Protein AF-0000000080684555 (afdb_homodimer)

Structure (mmCIF, N/CA/C/O backbone):
data_AF-0000000080684555-model_v1
#
loop_
_entity.id
_entity.type
_entity.pdbx_description
1 polymer Cystatin
#
loop_
_atom_site.group_PDB
_atom_site.id
_atom_site.type_symbol
_atom_site.label_atom_id
_atom_site.label_alt_id
_atom_site.label_comp_id
_atom_site.label_asym_id
_atom_site.label_entity_id
_atom_site.label_seq_id
_atom_site.pdbx_PDB_ins_code
_atom_site.Cartn_x
_atom_site.Cartn_y
_atom_site.Cartn_z
_atom_site.occupancy
_atom_site.B_iso_or_equiv
_atom_site.auth_seq_id
_atom_site.auth_comp_id
_atom_site.auth_asym_id
_atom_site.auth_atom_id
_atom_site.pdbx_PDB_model_num
ATOM 1 N N . MET A 1 1 ? 19.609 -96.375 -37.438 1 24.98 1 MET A N 1
ATOM 2 C CA . MET A 1 1 ? 20.734 -95.75 -36.719 1 24.98 1 MET A CA 1
ATOM 3 C C . MET A 1 1 ? 20.578 -94.188 -36.656 1 24.98 1 MET A C 1
ATOM 5 O O . MET A 1 1 ? 20.562 -93.562 -37.719 1 24.98 1 MET A O 1
ATOM 9 N N . VAL A 1 2 ? 19.734 -93.688 -35.625 1 33.84 2 VAL A N 1
ATOM 10 C CA . VAL A 1 2 ? 19.109 -92.375 -35.406 1 33.84 2 VAL A CA 1
ATOM 11 C C . VAL A 1 2 ? 20.172 -91.375 -34.938 1 33.84 2 VAL A C 1
ATOM 13 O O . VAL A 1 2 ? 20.828 -91.562 -33.906 1 33.84 2 VAL A O 1
ATOM 16 N N . ILE A 1 3 ? 20.953 -90.688 -35.906 1 31.22 3 ILE A N 1
ATOM 17 C CA . ILE A 1 3 ? 22.125 -89.875 -35.656 1 31.22 3 ILE A CA 1
ATOM 18 C C . ILE A 1 3 ? 21.734 -88.688 -34.812 1 31.22 3 ILE A C 1
ATOM 20 O O . ILE A 1 3 ? 20.828 -87.938 -35.188 1 31.22 3 ILE A O 1
ATOM 24 N N . PRO A 1 4 ? 22.062 -88.5 -33.5 1 28.77 4 PRO A N 1
ATOM 25 C CA . PRO A 1 4 ? 21.75 -87.5 -32.438 1 28.77 4 PRO A CA 1
ATOM 26 C C . PRO A 1 4 ? 22.391 -86.125 -32.688 1 28.77 4 PRO A C 1
ATOM 28 O O . PRO A 1 4 ? 23.594 -86.062 -32.938 1 28.77 4 PRO A O 1
ATOM 31 N N . LEU A 1 5 ? 21.766 -85.188 -33.406 1 27.11 5 LEU A N 1
ATOM 32 C CA . LEU A 1 5 ? 22.312 -83.938 -33.906 1 27.11 5 LEU A CA 1
ATOM 33 C C . LEU A 1 5 ? 22.703 -83 -32.75 1 27.11 5 LEU A C 1
ATOM 35 O O . LEU A 1 5 ? 21.859 -82.688 -31.922 1 27.11 5 LEU A O 1
ATOM 39 N N . SER A 1 6 ? 23.938 -83.125 -32.062 1 24.88 6 SER A N 1
ATOM 40 C CA . SER A 1 6 ? 24.547 -82.5 -30.891 1 24.88 6 SER A CA 1
ATOM 41 C C . SER A 1 6 ? 24.75 -81 -31.125 1 24.88 6 SER A C 1
ATOM 43 O O . SER A 1 6 ? 25.609 -80.375 -30.5 1 24.88 6 SER A O 1
ATOM 45 N N . ASN A 1 7 ? 23.844 -80.125 -31.594 1 23.98 7 ASN A N 1
ATOM 46 C CA . ASN A 1 7 ? 24.219 -78.812 -32.062 1 23.98 7 ASN A CA 1
ATOM 47 C C . ASN A 1 7 ? 24.656 -77.875 -30.922 1 23.98 7 ASN A C 1
ATOM 49 O O . ASN A 1 7 ? 23.828 -77.25 -30.281 1 23.98 7 ASN A O 1
ATOM 53 N N . ARG A 1 8 ? 25.688 -78.188 -30.078 1 23.05 8 ARG A N 1
ATOM 54 C CA . ARG A 1 8 ? 26.109 -77.438 -28.875 1 23.05 8 ARG A CA 1
ATOM 55 C C . ARG A 1 8 ? 26.719 -76.062 -29.25 1 23.05 8 ARG A C 1
ATOM 57 O O . ARG A 1 8 ? 27.828 -76 -29.766 1 23.05 8 ARG A O 1
ATOM 64 N N . PHE A 1 9 ? 26.047 -75.062 -29.781 1 26.59 9 PHE A N 1
ATOM 65 C CA . PHE A 1 9 ? 26.688 -73.812 -30.156 1 26.59 9 PHE A CA 1
ATOM 66 C C . PHE A 1 9 ? 27.188 -73.062 -28.938 1 26.59 9 PHE A C 1
ATOM 68 O O . PHE A 1 9 ? 26.469 -72.938 -27.938 1 26.59 9 PHE A O 1
ATOM 75 N N . LEU A 1 10 ? 28.484 -72.938 -28.625 1 25.38 10 LEU A N 1
ATOM 76 C CA . LEU A 1 10 ? 29.234 -72.312 -27.531 1 25.38 10 LEU A CA 1
ATOM 77 C C . LEU A 1 10 ? 29.094 -70.812 -27.578 1 25.38 10 LEU A C 1
ATOM 79 O O . LEU A 1 10 ? 29.562 -70.188 -28.516 1 25.38 10 LEU A O 1
ATOM 83 N N . MET A 1 11 ? 27.984 -70.188 -27.25 1 25.56 11 MET A N 1
ATOM 84 C CA . MET A 1 11 ? 27.797 -68.75 -27.344 1 25.56 11 MET A CA 1
ATOM 85 C C . MET A 1 11 ? 28.75 -68.062 -26.375 1 25.56 11 MET A C 1
ATOM 87 O O . MET A 1 11 ? 28.75 -68.312 -25.188 1 25.56 11 MET A O 1
ATOM 91 N N . ARG A 1 12 ? 29.906 -67.625 -26.812 1 32.03 12 ARG A N 1
ATOM 92 C CA . ARG A 1 12 ? 30.922 -66.875 -26.094 1 32.03 12 ARG A CA 1
ATOM 93 C C . ARG A 1 12 ? 30.344 -65.562 -25.531 1 32.03 12 ARG A C 1
ATOM 95 O O . ARG A 1 12 ? 29.719 -64.812 -26.25 1 32.03 12 ARG A O 1
ATOM 102 N N . GLY A 1 13 ? 29.969 -65.438 -24.266 1 28.06 13 GLY A N 1
ATOM 103 C CA . GLY A 1 13 ? 29.375 -64.375 -23.484 1 28.06 13 GLY A CA 1
ATOM 104 C C . GLY A 1 13 ? 30.25 -63.125 -23.406 1 28.06 13 GLY A C 1
ATOM 105 O O . GLY A 1 13 ? 31.391 -63.219 -22.969 1 28.06 13 GLY A O 1
ATOM 106 N N . SER A 1 14 ? 30.266 -62.25 -24.328 1 32.28 14 SER A N 1
ATOM 107 C CA . SER A 1 14 ? 31.109 -61.031 -24.281 1 32.28 14 SER A CA 1
ATOM 108 C C . SER A 1 14 ? 30.906 -60.281 -22.969 1 32.28 14 SER A C 1
ATOM 110 O O . SER A 1 14 ? 29.812 -60.312 -22.391 1 32.28 14 SER A O 1
ATOM 112 N N . PRO A 1 15 ? 32.031 -59.938 -22.297 1 29.73 15 PRO A N 1
ATOM 113 C CA . PRO A 1 15 ? 31.969 -59.281 -20.969 1 29.73 15 PRO A CA 1
ATOM 114 C C . PRO A 1 15 ? 31.203 -57.969 -20.984 1 29.73 15 PRO A C 1
ATOM 116 O O . PRO A 1 15 ? 31.297 -57.219 -21.969 1 29.73 15 PRO A O 1
ATOM 119 N N . VAL A 1 16 ? 30.047 -57.844 -20.438 1 33.5 16 VAL A N 1
ATOM 120 C CA . VAL A 1 16 ? 29.203 -56.656 -20.297 1 33.5 16 VAL A CA 1
ATOM 121 C C . VAL A 1 16 ? 29.969 -55.562 -19.562 1 33.5 16 VAL A C 1
ATOM 123 O O . VAL A 1 16 ? 30.469 -55.781 -18.453 1 33.5 16 VAL A O 1
ATOM 126 N N . VAL A 1 17 ? 30.797 -54.781 -20.266 1 36.38 17 VAL A N 1
ATOM 127 C CA . VAL A 1 17 ? 31.438 -53.625 -19.672 1 36.38 17 VAL A CA 1
ATOM 128 C C . VAL A 1 17 ? 30.391 -52.75 -18.984 1 36.38 17 VAL A C 1
ATOM 130 O O . VAL A 1 17 ? 29.297 -52.531 -19.516 1 36.38 17 VAL A O 1
ATOM 133 N N . ASN A 1 18 ? 30.359 -52.781 -17.672 1 34.12 18 ASN A N 1
ATOM 134 C CA . ASN A 1 18 ? 29.5 -52 -16.812 1 34.12 18 ASN A CA 1
ATOM 135 C C . ASN A 1 18 ? 29.516 -50.5 -17.203 1 34.12 18 ASN A C 1
ATOM 137 O O . ASN A 1 18 ? 30.578 -49.938 -17.375 1 34.12 18 ASN A O 1
ATOM 141 N N . PRO A 1 19 ? 28.5 -50.031 -17.906 1 33.31 19 PRO A N 1
ATOM 142 C CA . PRO A 1 19 ? 28.547 -48.594 -18.266 1 33.31 19 PRO A CA 1
ATOM 143 C C . PRO A 1 19 ? 28.953 -47.719 -17.078 1 33.31 19 PRO A C 1
ATOM 145 O O . PRO A 1 19 ? 28.75 -48.094 -15.93 1 33.31 19 PRO A O 1
ATOM 148 N N . PRO A 1 20 ? 29.922 -46.812 -17.297 1 34.91 20 PRO A N 1
ATOM 149 C CA . PRO A 1 20 ? 30.375 -45.906 -16.219 1 34.91 20 PRO A CA 1
ATOM 150 C C . PRO A 1 20 ? 29.203 -45.344 -15.422 1 34.91 20 PRO A C 1
ATOM 152 O O . PRO A 1 20 ? 28.094 -45.219 -15.938 1 34.91 20 PRO A O 1
ATOM 155 N N . LEU A 1 21 ? 29.297 -45.312 -14.094 1 34 21 LEU A N 1
ATOM 156 C CA . LEU A 1 21 ? 28.391 -44.719 -13.094 1 34 21 LEU A CA 1
ATOM 157 C C . LEU A 1 21 ? 27.969 -43.312 -13.484 1 34 21 LEU A C 1
ATOM 159 O O . LEU A 1 21 ? 28.812 -42.438 -13.664 1 34 21 LEU A O 1
ATOM 163 N N . ARG A 1 22 ? 26.984 -43.125 -14.312 1 36.62 22 ARG A N 1
ATOM 164 C CA . ARG A 1 22 ? 26.391 -41.812 -14.445 1 36.62 22 ARG A CA 1
ATOM 165 C C . ARG A 1 22 ? 26.266 -41.125 -13.086 1 36.62 22 ARG A C 1
ATOM 167 O O . ARG A 1 22 ? 25.594 -41.625 -12.188 1 36.62 22 ARG A O 1
ATOM 174 N N . SER A 1 23 ? 27.281 -40.531 -12.57 1 33.47 23 SER A N 1
ATOM 175 C CA . SER A 1 23 ? 27.109 -39.656 -11.406 1 33.47 23 SER A CA 1
ATOM 176 C C . SER A 1 23 ? 25.797 -38.906 -11.492 1 33.47 23 SER A C 1
ATOM 178 O O . SER A 1 23 ? 25.625 -38.031 -12.367 1 33.47 23 SER A O 1
ATOM 180 N N . VAL A 1 24 ? 24.719 -39.531 -11.234 1 37.31 24 VAL A N 1
ATOM 181 C CA . VAL A 1 24 ? 23.5 -38.781 -10.977 1 37.31 24 VAL A CA 1
ATOM 182 C C . VAL A 1 24 ? 23.828 -37.594 -10.062 1 37.31 24 VAL A C 1
ATOM 184 O O . VAL A 1 24 ? 24.172 -37.781 -8.891 1 37.31 24 VAL A O 1
ATOM 187 N N . ILE A 1 25 ? 24.516 -36.625 -10.438 1 39.19 25 ILE A N 1
ATOM 188 C CA . ILE A 1 25 ? 24.484 -35.375 -9.656 1 39.19 25 ILE A CA 1
ATOM 189 C C . ILE A 1 25 ? 23.109 -35.188 -9.047 1 39.19 25 ILE A C 1
ATOM 191 O O . ILE A 1 25 ? 22.109 -35.062 -9.766 1 39.19 25 ILE A O 1
ATOM 195 N N . SER A 1 26 ? 22.734 -35.906 -8.031 1 37.5 26 SER A N 1
ATOM 196 C CA . SER A 1 26 ? 21.578 -35.625 -7.195 1 37.5 26 SER A CA 1
ATOM 197 C C . SER A 1 26 ? 21.312 -34.125 -7.117 1 37.5 26 SER A C 1
ATOM 199 O O . SER A 1 26 ? 22.047 -33.406 -6.434 1 37.5 26 SER A O 1
ATOM 201 N N . VAL A 1 27 ? 21.156 -33.438 -8.156 1 40.94 27 VAL A N 1
ATOM 202 C CA . VAL A 1 27 ? 20.75 -32.062 -8 1 40.94 27 VAL A CA 1
ATOM 203 C C . VAL A 1 27 ? 19.703 -31.938 -6.898 1 40.94 27 VAL A C 1
ATOM 205 O O . VAL A 1 27 ? 18.594 -32.469 -7.039 1 40.94 27 VAL A O 1
ATOM 208 N N . GLN A 1 28 ? 20 -32.094 -5.621 1 43.34 28 GLN A N 1
ATOM 209 C CA . GLN A 1 28 ? 19.062 -31.797 -4.555 1 43.34 28 GLN A CA 1
ATOM 210 C C . GLN A 1 28 ? 18.094 -30.672 -4.969 1 43.34 28 GLN A C 1
ATOM 212 O O . GLN A 1 28 ? 18.516 -29.656 -5.523 1 43.34 28 GLN A O 1
ATOM 217 N N . PRO A 1 29 ? 16.844 -31 -5.27 1 48.81 29 PRO A N 1
ATOM 218 C CA . PRO A 1 29 ? 15.891 -29.969 -5.672 1 48.81 29 PRO A CA 1
ATOM 219 C C . PRO A 1 29 ? 16.047 -28.672 -4.879 1 48.81 29 PRO A C 1
ATOM 221 O O . PRO A 1 29 ? 16.406 -28.703 -3.697 1 48.81 29 PRO A O 1
ATOM 224 N N . LEU A 1 30 ? 16.375 -27.609 -5.484 1 57.94 30 LEU A N 1
ATOM 225 C CA . LEU A 1 30 ? 16.5 -26.312 -4.84 1 57.94 30 LEU A CA 1
ATOM 226 C C . LEU A 1 30 ? 15.383 -26.094 -3.82 1 57.94 30 LEU A C 1
ATOM 228 O O . LEU A 1 30 ? 14.234 -26.469 -4.062 1 57.94 30 LEU A O 1
ATOM 232 N N . PRO A 1 31 ? 15.68 -25.906 -2.547 1 68 31 PRO A N 1
ATOM 233 C CA . PRO A 1 31 ? 14.734 -25.75 -1.439 1 68 31 PRO A CA 1
ATOM 234 C C . PRO A 1 31 ? 13.617 -24.766 -1.753 1 68 31 PRO A C 1
ATOM 236 O O . PRO A 1 31 ? 12.562 -24.781 -1.111 1 68 31 PRO A O 1
ATOM 239 N N . TYR A 1 32 ? 13.797 -23.984 -2.842 1 79.56 32 TYR A N 1
ATOM 240 C CA . TYR A 1 32 ? 12.734 -23.047 -3.176 1 79.56 32 TYR A CA 1
ATOM 241 C C . TYR A 1 32 ? 12.289 -23.219 -4.621 1 79.56 32 TYR A C 1
ATOM 243 O O . TYR A 1 32 ? 13.109 -23.188 -5.539 1 79.56 32 TYR A O 1
ATOM 251 N N . GLN A 1 33 ? 11.133 -23.609 -4.754 1 85.5 33 GLN A N 1
ATOM 252 C CA . GLN A 1 33 ? 10.539 -23.75 -6.082 1 85.5 33 GLN A CA 1
ATOM 253 C C . GLN A 1 33 ? 9.664 -22.562 -6.43 1 85.5 33 GLN A C 1
ATOM 255 O O . GLN A 1 33 ? 9 -22 -5.559 1 85.5 33 GLN A O 1
ATOM 260 N N . VAL A 1 34 ? 9.68 -22.25 -7.75 1 90.38 34 VAL A N 1
ATOM 261 C CA . VAL A 1 34 ? 8.852 -21.156 -8.242 1 90.38 34 VAL A CA 1
ATOM 262 C C . VAL A 1 34 ? 7.375 -21.516 -8.07 1 90.38 34 VAL A C 1
ATOM 264 O O . VAL A 1 34 ? 6.965 -22.641 -8.336 1 90.38 34 VAL A O 1
ATOM 267 N N . LEU A 1 35 ? 6.598 -20.562 -7.637 1 92.62 35 LEU A N 1
ATOM 268 C CA . LEU A 1 35 ? 5.16 -20.75 -7.508 1 92.62 35 LEU A CA 1
ATOM 269 C C . LEU A 1 35 ? 4.555 -21.25 -8.82 1 92.62 35 LEU A C 1
ATOM 271 O O . LEU A 1 35 ? 4.844 -20.703 -9.883 1 92.62 35 LEU A O 1
ATOM 275 N N . PRO A 1 36 ? 3.824 -22.312 -8.703 1 89.44 36 PRO A N 1
ATOM 276 C CA . PRO A 1 36 ? 3.252 -22.844 -9.938 1 89.44 36 PRO A CA 1
ATOM 277 C C . PRO A 1 36 ? 2.352 -21.844 -10.656 1 89.44 36 PRO A C 1
ATOM 279 O O . PRO A 1 36 ? 1.822 -20.922 -10.031 1 89.44 36 PRO A O 1
ATOM 282 N N . LYS A 1 37 ? 2.266 -22.047 -11.922 1 89.12 37 LYS A N 1
ATOM 283 C CA . LYS A 1 37 ? 1.312 -21.234 -12.68 1 89.12 37 LYS A CA 1
ATOM 284 C C . LYS A 1 37 ? -0.113 -21.453 -12.18 1 89.12 37 LYS A C 1
ATOM 286 O O . LYS A 1 37 ? -0.459 -22.562 -11.742 1 89.12 37 LYS A O 1
ATOM 291 N N . THR A 1 38 ? -0.945 -20.406 -12.375 1 89.88 38 THR A N 1
ATOM 292 C CA . THR A 1 38 ? -2.287 -20.391 -11.805 1 89.88 38 THR A CA 1
ATOM 293 C C . THR A 1 38 ? -3.117 -21.547 -12.352 1 89.88 38 THR A C 1
ATOM 295 O O . THR A 1 38 ? -3.824 -22.234 -11.602 1 89.88 38 THR A O 1
ATOM 298 N N . GLU A 1 39 ? -2.984 -21.875 -13.594 1 89.06 39 GLU A N 1
ATOM 299 C CA . GLU A 1 39 ? -3.836 -22.859 -14.258 1 89.06 39 GLU A CA 1
ATOM 300 C C . GLU A 1 39 ? -3.475 -24.281 -13.844 1 89.06 39 GLU A C 1
ATOM 302 O O . GLU A 1 39 ? -4.242 -25.219 -14.078 1 89.06 39 GLU A O 1
ATOM 307 N N . SER A 1 40 ? -2.283 -24.422 -13.258 1 90.38 40 SER A N 1
ATOM 308 C CA . SER A 1 40 ? -1.854 -25.766 -12.844 1 90.38 40 SER A CA 1
ATOM 309 C C . SER A 1 40 ? -2.455 -26.141 -11.492 1 90.38 40 SER A C 1
ATOM 311 O O . SER A 1 40 ? -2.402 -27.297 -11.086 1 90.38 40 SER A O 1
ATOM 313 N N . LEU A 1 41 ? -3.061 -25.172 -10.797 1 92.62 41 LEU A N 1
ATOM 314 C CA . LEU A 1 41 ? -3.67 -25.422 -9.5 1 92.62 41 LEU A CA 1
ATOM 315 C C . LEU A 1 41 ? -5.152 -25.75 -9.648 1 92.62 41 LEU A C 1
ATOM 317 O O . LEU A 1 41 ? -5.805 -25.281 -10.578 1 92.62 41 LEU A O 1
ATOM 321 N N . PRO A 1 42 ? -5.609 -26.609 -8.695 1 94.38 42 PRO A N 1
ATOM 322 C CA . PRO A 1 42 ? -7.039 -26.922 -8.766 1 94.38 42 PRO A CA 1
ATOM 323 C C . PRO A 1 42 ? -7.918 -25.672 -8.734 1 94.38 42 PRO A C 1
ATOM 325 O O . PRO A 1 42 ? -7.625 -24.719 -8 1 94.38 42 PRO A O 1
ATOM 328 N N . ASP A 1 43 ? -8.945 -25.688 -9.57 1 93.06 43 ASP A N 1
ATOM 329 C CA . ASP A 1 43 ? -9.914 -24.594 -9.609 1 93.06 43 ASP A CA 1
ATOM 330 C C . ASP A 1 43 ? -11.086 -24.875 -8.672 1 93.06 43 ASP A C 1
ATOM 332 O O . ASP A 1 43 ? -11.922 -25.734 -8.945 1 93.06 43 ASP A O 1
ATOM 336 N N . ASP A 1 44 ? -11.109 -24.25 -7.566 1 90 44 ASP A N 1
ATOM 337 C CA . ASP A 1 44 ? -12.188 -24.453 -6.598 1 90 44 ASP A CA 1
ATOM 338 C C . ASP A 1 44 ? -13.344 -23.484 -6.859 1 90 44 ASP A C 1
ATOM 340 O O . ASP A 1 44 ? -14.305 -23.453 -6.094 1 90 44 ASP A O 1
ATOM 344 N N . GLY A 1 45 ? -13.242 -22.688 -7.957 1 89 45 GLY A N 1
ATOM 345 C CA . GLY A 1 45 ? -14.297 -21.766 -8.328 1 89 45 GLY A CA 1
ATOM 346 C C . GLY A 1 45 ? -14.297 -20.5 -7.5 1 89 45 GLY A C 1
ATOM 347 O O . GLY A 1 45 ? -15.156 -19.625 -7.684 1 89 45 GLY A O 1
ATOM 348 N N . GLU A 1 46 ? -13.352 -20.406 -6.602 1 88.06 46 GLU A N 1
ATOM 349 C CA . GLU A 1 46 ? -13.305 -19.219 -5.742 1 88.06 46 GLU A CA 1
ATOM 350 C C . GLU A 1 46 ? -12.711 -18.031 -6.48 1 88.06 46 GLU A C 1
ATOM 352 O O . GLU A 1 46 ? -11.547 -18.062 -6.902 1 88.06 46 GLU A O 1
ATOM 357 N N . THR A 1 47 ? -13.562 -17.016 -6.629 1 86.5 47 THR A N 1
ATOM 358 C CA . THR A 1 47 ? -13.094 -15.844 -7.348 1 86.5 47 THR A CA 1
ATOM 359 C C . THR A 1 47 ? -12.68 -14.742 -6.371 1 86.5 47 THR A C 1
ATOM 361 O O . THR A 1 47 ? -11.953 -13.82 -6.742 1 86.5 47 THR A O 1
ATOM 364 N N . TRP A 1 48 ? -13.195 -14.844 -5.172 1 88.81 48 TRP A N 1
ATOM 365 C CA . TRP A 1 48 ? -12.812 -13.93 -4.102 1 88.81 48 TRP A CA 1
ATOM 366 C C . TRP A 1 48 ? -12.961 -14.594 -2.736 1 88.81 48 TRP A C 1
ATOM 368 O O . TRP A 1 48 ? -13.57 -15.664 -2.623 1 88.81 48 TRP A O 1
ATOM 378 N N . HIS A 1 49 ? -12.352 -14.062 -1.784 1 91.12 49 HIS A N 1
ATOM 379 C CA . HIS A 1 49 ? -12.391 -14.648 -0.45 1 91.12 49 HIS A CA 1
ATOM 380 C C . HIS A 1 49 ? -12.25 -13.578 0.627 1 91.12 49 HIS A C 1
ATOM 382 O O . HIS A 1 49 ? -11.391 -12.703 0.525 1 91.12 49 HIS A O 1
ATOM 388 N N . GLU A 1 50 ? -13.133 -13.57 1.591 1 88.75 50 GLU A N 1
ATOM 389 C CA . GLU A 1 50 ? -12.969 -12.742 2.781 1 88.75 50 GLU A CA 1
ATOM 390 C C . GLU A 1 50 ? -12.375 -13.539 3.934 1 88.75 50 GLU A C 1
ATOM 392 O O . GLU A 1 50 ? -12.781 -14.68 4.18 1 88.75 50 GLU A O 1
ATOM 397 N N . GLY A 1 51 ? -11.453 -12.93 4.652 1 93.38 51 GLY A N 1
ATOM 398 C CA . GLY A 1 51 ? -10.75 -13.641 5.707 1 93.38 51 GLY A CA 1
ATOM 399 C C . GLY A 1 51 ? -9.422 -14.227 5.25 1 93.38 51 GLY A C 1
ATOM 400 O O . GLY A 1 51 ? -8.93 -13.891 4.172 1 93.38 51 GLY A O 1
ATOM 401 N N . PRO A 1 52 ? -8.812 -15.102 6.059 1 96.94 52 PRO A N 1
ATOM 402 C CA . PRO A 1 52 ? -7.52 -15.688 5.695 1 96.94 52 PRO A CA 1
ATOM 403 C C . PRO A 1 52 ? -7.59 -16.516 4.418 1 96.94 52 PRO A C 1
ATOM 405 O O . PRO A 1 52 ? -8.5 -17.344 4.258 1 96.94 52 PRO A O 1
ATOM 408 N N . LEU A 1 53 ? -6.691 -16.328 3.613 1 96.75 53 LEU A N 1
ATOM 409 C CA . LEU A 1 53 ? -6.633 -17.062 2.354 1 96.75 53 LEU A CA 1
ATOM 410 C C . LEU A 1 53 ? -5.926 -18.406 2.539 1 96.75 53 LEU A C 1
ATOM 412 O O . LEU A 1 53 ? -4.992 -18.516 3.338 1 96.75 53 LEU A O 1
ATOM 416 N N . ASN A 1 54 ? -6.387 -19.328 1.826 1 96.81 54 ASN A N 1
ATOM 417 C CA . ASN A 1 54 ? -5.562 -20.516 1.596 1 96.81 54 ASN A CA 1
ATOM 418 C C . ASN A 1 54 ? -4.371 -20.188 0.697 1 96.81 54 ASN A C 1
ATOM 420 O O . ASN A 1 54 ? -4.539 -19.938 -0.498 1 96.81 54 ASN A O 1
ATOM 424 N N . THR A 1 55 ? -3.166 -20.25 1.254 1 96.94 55 THR A N 1
ATOM 425 C CA . THR A 1 55 ? -1.967 -19.781 0.571 1 96.94 55 THR A CA 1
ATOM 426 C C . THR A 1 55 ? -1.613 -20.703 -0.596 1 96.94 55 THR A C 1
ATOM 428 O O . THR A 1 55 ? -0.815 -20.328 -1.461 1 96.94 55 THR A O 1
ATOM 431 N N . GLU A 1 56 ? -2.211 -21.891 -0.681 1 95.06 56 GLU A N 1
ATOM 432 C CA . GLU A 1 56 ? -1.924 -22.828 -1.759 1 95.06 56 GLU A CA 1
ATOM 433 C C . GLU A 1 56 ? -3.041 -22.828 -2.799 1 95.06 56 GLU A C 1
ATOM 435 O O . GLU A 1 56 ? -3.055 -23.672 -3.697 1 95.06 56 GLU A O 1
ATOM 440 N N . SER A 1 57 ? -3.926 -21.938 -2.635 1 95.75 57 SER A N 1
ATOM 441 C CA . SER A 1 57 ? -5.094 -21.906 -3.512 1 95.75 57 SER A CA 1
ATOM 442 C C . SER A 1 57 ? -4.766 -21.25 -4.848 1 95.75 57 SER A C 1
ATOM 444 O O . SER A 1 57 ? -3.801 -20.484 -4.949 1 95.75 57 SER A O 1
ATOM 446 N N . ARG A 1 58 ? -5.594 -21.547 -5.809 1 95.12 58 ARG A N 1
ATOM 447 C CA . ARG A 1 58 ? -5.488 -20.906 -7.113 1 95.12 58 ARG A CA 1
ATOM 448 C C . ARG A 1 58 ? -5.676 -19.406 -7 1 95.12 58 ARG A C 1
ATOM 450 O O . ARG A 1 58 ? -5.012 -18.625 -7.695 1 95.12 58 ARG A O 1
ATOM 457 N N . LEU A 1 59 ? -6.559 -18.953 -6.121 1 94.94 59 LEU A N 1
ATOM 458 C CA . LEU A 1 59 ? -6.793 -17.516 -5.902 1 94.94 59 LEU A CA 1
ATOM 459 C C . LEU A 1 59 ? -5.527 -16.828 -5.402 1 94.94 59 LEU A C 1
ATOM 461 O O . LEU A 1 59 ? -5.133 -15.789 -5.934 1 94.94 59 LEU A O 1
ATOM 465 N N . ALA A 1 60 ? -4.895 -17.438 -4.438 1 96.25 60 ALA A N 1
ATOM 466 C CA . ALA A 1 60 ? -3.664 -16.875 -3.898 1 96.25 60 ALA A CA 1
ATOM 467 C C . ALA A 1 60 ? -2.58 -16.781 -4.969 1 96.25 60 ALA A C 1
ATOM 469 O O . ALA A 1 60 ? -1.891 -15.773 -5.086 1 96.25 60 ALA A O 1
ATOM 470 N N . ALA A 1 61 ? -2.461 -17.844 -5.676 1 94.56 61 ALA A N 1
ATOM 471 C CA . ALA A 1 61 ? -1.471 -17.875 -6.75 1 94.56 61 ALA A CA 1
ATOM 472 C C . ALA A 1 61 ? -1.776 -16.812 -7.809 1 94.56 61 ALA A C 1
ATOM 474 O O . ALA A 1 61 ? -0.876 -16.109 -8.258 1 94.56 61 ALA A O 1
ATOM 475 N N . ARG A 1 62 ? -2.994 -16.75 -8.227 1 93.5 62 ARG A N 1
ATOM 476 C CA . ARG A 1 62 ? -3.41 -15.773 -9.234 1 93.5 62 ARG A CA 1
ATOM 477 C C . ARG A 1 62 ? -3.088 -14.352 -8.781 1 93.5 62 ARG A C 1
ATOM 479 O O . ARG A 1 62 ? -2.516 -13.562 -9.539 1 93.5 62 ARG A O 1
ATOM 486 N N . LEU A 1 63 ? -3.496 -13.977 -7.555 1 95.06 63 LEU A N 1
ATOM 487 C CA . LEU A 1 63 ? -3.23 -12.656 -7 1 95.06 63 LEU A CA 1
ATOM 488 C C . LEU A 1 63 ? -1.732 -12.375 -6.953 1 95.06 63 LEU A C 1
ATOM 490 O O . LEU A 1 63 ? -1.289 -11.281 -7.312 1 95.06 63 LEU A O 1
ATOM 494 N N . THR A 1 64 ? -0.982 -13.367 -6.531 1 96.38 64 THR A N 1
ATOM 495 C CA . THR A 1 64 ? 0.463 -13.219 -6.395 1 96.38 64 THR A CA 1
ATOM 496 C C . THR A 1 64 ? 1.114 -12.977 -7.754 1 96.38 64 THR A C 1
ATOM 498 O O . THR A 1 64 ? 1.876 -12.023 -7.922 1 96.38 64 THR A O 1
ATOM 501 N N . TRP A 1 65 ? 0.794 -13.789 -8.664 1 93.31 65 TRP A N 1
ATOM 502 C CA . TRP A 1 65 ? 1.374 -13.633 -10 1 93.31 65 TRP A CA 1
ATOM 503 C C . TRP A 1 65 ? 0.98 -12.289 -10.609 1 93.31 65 TRP A C 1
ATOM 505 O O . TRP A 1 65 ?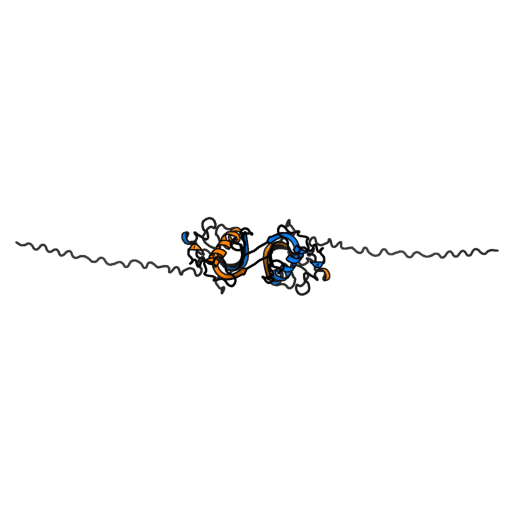 1.8 -11.633 -11.258 1 93.31 65 TRP A O 1
ATOM 515 N N . LYS A 1 66 ? -0.232 -11.93 -10.445 1 92.69 66 LYS A N 1
ATOM 516 C CA . LYS A 1 66 ? -0.677 -10.625 -10.945 1 92.69 66 LYS A CA 1
ATOM 517 C C . LYS A 1 66 ? 0.172 -9.5 -10.367 1 92.69 66 LYS A C 1
ATOM 519 O O . LYS A 1 66 ? 0.569 -8.586 -11.086 1 92.69 66 LYS A O 1
ATOM 524 N N . ALA A 1 67 ? 0.404 -9.547 -9.07 1 94.88 67 ALA A N 1
ATOM 525 C CA . ALA A 1 67 ? 1.199 -8.516 -8.406 1 94.88 67 ALA A CA 1
ATOM 526 C C . ALA A 1 67 ? 2.629 -8.5 -8.938 1 94.88 67 ALA A C 1
ATOM 528 O O . ALA A 1 67 ? 3.207 -7.426 -9.141 1 94.88 67 ALA A O 1
ATOM 529 N N . PHE A 1 68 ? 3.193 -9.625 -9.156 1 93.12 68 PHE A N 1
ATOM 530 C CA . PHE A 1 68 ? 4.559 -9.688 -9.664 1 93.12 68 PHE A CA 1
ATOM 531 C C . PHE A 1 68 ? 4.641 -9.133 -11.078 1 93.12 68 PHE A C 1
ATOM 533 O O . PHE A 1 68 ? 5.562 -8.383 -11.398 1 93.12 68 PHE A O 1
ATOM 540 N N . GLU A 1 69 ? 3.715 -9.461 -11.883 1 90.69 69 GLU A N 1
ATOM 541 C CA . GLU A 1 69 ? 3.736 -9.047 -13.281 1 90.69 69 GLU A CA 1
ATOM 542 C C . GLU A 1 69 ? 3.393 -7.562 -13.422 1 90.69 69 GLU A C 1
ATOM 544 O O . GLU A 1 69 ? 4.023 -6.844 -14.203 1 90.69 69 GLU A O 1
ATOM 549 N N . ALA A 1 70 ? 2.449 -7.082 -12.656 1 89.69 70 ALA A N 1
ATOM 550 C CA . ALA A 1 70 ? 1.905 -5.746 -12.875 1 89.69 70 ALA A CA 1
ATOM 551 C C . ALA A 1 70 ? 2.656 -4.707 -12.047 1 89.69 70 ALA A C 1
ATOM 553 O O . ALA A 1 70 ? 2.576 -3.508 -12.328 1 89.69 70 ALA A O 1
ATOM 554 N N . ASP A 1 71 ? 3.359 -5.152 -11.008 1 89.81 71 ASP A N 1
ATOM 555 C CA . ASP A 1 71 ? 3.947 -4.145 -10.133 1 89.81 71 ASP A CA 1
ATOM 556 C C . ASP A 1 71 ? 5.418 -4.453 -9.852 1 89.81 71 ASP A C 1
ATOM 558 O O . ASP A 1 71 ? 6.305 -3.721 -10.289 1 89.81 71 ASP A O 1
ATOM 562 N N . ILE A 1 72 ? 5.727 -5.555 -9.227 1 90.62 72 ILE A N 1
ATOM 563 C CA . ILE A 1 72 ? 7.07 -5.855 -8.742 1 90.62 72 ILE A CA 1
ATOM 564 C C . ILE A 1 72 ? 8.047 -5.891 -9.914 1 90.62 72 ILE A C 1
ATOM 566 O O . ILE A 1 72 ? 9.07 -5.199 -9.906 1 90.62 72 ILE A O 1
ATOM 570 N N . ASN A 1 73 ? 7.742 -6.582 -10.938 1 90.5 73 ASN A N 1
ATOM 571 C CA . ASN A 1 73 ? 8.68 -6.75 -12.031 1 90.5 73 ASN A CA 1
ATOM 572 C C . ASN A 1 73 ? 8.695 -5.531 -12.953 1 90.5 73 ASN A C 1
ATOM 574 O O . ASN A 1 73 ? 9.578 -5.402 -13.805 1 90.5 73 ASN A O 1
ATOM 578 N N . GLN A 1 74 ? 7.73 -4.613 -12.836 1 86.94 74 GLN A N 1
ATOM 579 C CA . GLN A 1 74 ? 7.773 -3.352 -13.57 1 86.94 74 GLN A CA 1
ATOM 580 C C . GLN A 1 74 ? 8.797 -2.398 -12.961 1 86.94 74 GLN A C 1
ATOM 582 O O . GLN A 1 74 ? 9.25 -1.46 -13.625 1 86.94 74 GLN A O 1
ATOM 587 N N . ARG A 1 75 ? 9.195 -2.645 -11.711 1 82.5 75 ARG A N 1
ATOM 588 C CA . ARG A 1 75 ? 10.094 -1.737 -11.008 1 82.5 75 ARG A CA 1
ATOM 589 C C . ARG A 1 75 ? 11.516 -2.285 -10.984 1 82.5 75 ARG A C 1
ATOM 591 O O . ARG A 1 75 ? 12.445 -1.601 -10.547 1 82.5 75 ARG A O 1
ATOM 598 N N . ILE A 1 76 ? 11.609 -3.539 -11.32 1 76.88 76 ILE A N 1
ATOM 599 C CA . ILE A 1 76 ? 12.93 -4.16 -11.328 1 76.88 76 ILE A CA 1
ATOM 600 C C . ILE A 1 76 ? 13.672 -3.77 -12.602 1 76.88 76 ILE A C 1
ATOM 602 O O . ILE A 1 76 ? 13.133 -3.883 -13.711 1 76.88 76 ILE A O 1
ATOM 606 N N . GLU A 1 77 ? 14.812 -3.27 -12.477 1 74.31 77 GLU A N 1
ATOM 607 C CA . GLU A 1 77 ? 15.609 -2.73 -13.578 1 74.31 77 GLU A CA 1
ATOM 608 C C . GLU A 1 77 ? 16.156 -3.846 -14.461 1 74.31 77 GLU A C 1
ATOM 610 O O . GLU A 1 77 ? 16.219 -3.699 -15.688 1 74.31 77 GLU A O 1
ATOM 615 N N . ASN A 1 78 ? 16.516 -4.965 -13.883 1 76.56 78 ASN A N 1
ATOM 616 C CA . ASN A 1 78 ? 17.125 -6.059 -14.633 1 76.56 78 ASN A CA 1
ATOM 617 C C . ASN A 1 78 ? 16.078 -6.828 -15.445 1 76.56 78 ASN A C 1
ATOM 619 O O . ASN A 1 78 ? 14.891 -6.789 -15.133 1 76.56 78 ASN A O 1
ATOM 623 N N . GLU A 1 79 ? 16.578 -7.426 -16.531 1 80.25 79 GLU A N 1
ATOM 624 C CA . GLU A 1 79 ? 15.703 -8.203 -17.391 1 80.25 79 GLU A CA 1
ATOM 625 C C . GLU A 1 79 ? 15.203 -9.461 -16.703 1 80.25 79 GLU A C 1
ATOM 627 O O . GLU A 1 79 ? 14.102 -9.938 -16.984 1 80.25 79 GLU A O 1
ATOM 632 N N . MET A 1 80 ? 16.062 -9.961 -15.812 1 84.62 80 MET A N 1
ATOM 633 C CA . MET A 1 80 ? 15.664 -11.18 -15.117 1 84.62 80 MET A CA 1
ATOM 634 C C . MET A 1 80 ? 14.617 -10.875 -14.047 1 84.62 80 MET A C 1
ATOM 636 O O . MET A 1 80 ? 14.852 -10.047 -13.164 1 84.62 80 MET A O 1
ATOM 640 N N . MET A 1 81 ? 13.57 -11.531 -14.156 1 88 81 MET A N 1
ATOM 641 C CA . MET A 1 81 ? 12.422 -11.188 -13.32 1 88 81 MET A CA 1
ATOM 642 C C . MET A 1 81 ? 12.531 -11.859 -11.953 1 88 81 MET A C 1
ATOM 644 O O . MET A 1 81 ? 13.188 -12.891 -11.812 1 88 81 MET A O 1
ATOM 648 N N . TRP A 1 82 ? 11.961 -11.2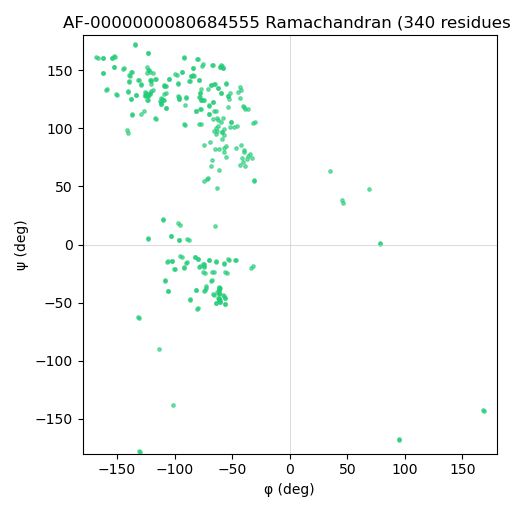58 -10.992 1 90.69 82 TRP A N 1
ATOM 649 C CA . TRP A 1 82 ? 11.711 -11.914 -9.719 1 90.69 82 TRP A CA 1
ATOM 650 C C . TRP A 1 82 ? 10.484 -12.828 -9.805 1 90.69 82 TRP A C 1
ATOM 652 O O . TRP A 1 82 ? 9.523 -12.516 -10.516 1 90.69 82 TRP A O 1
ATOM 662 N N . VAL A 1 83 ? 10.625 -13.922 -9.156 1 91.56 83 VAL A N 1
ATOM 663 C CA . VAL A 1 83 ? 9.516 -14.867 -9.172 1 91.56 83 VAL A CA 1
ATOM 664 C C . VAL A 1 83 ? 9.031 -15.125 -7.75 1 91.56 83 VAL A C 1
ATOM 666 O O . VAL A 1 83 ? 9.828 -15.141 -6.809 1 91.56 83 VAL A O 1
ATOM 669 N N . PRO A 1 84 ? 7.66 -15.25 -7.625 1 94.5 84 PRO A N 1
ATOM 670 C CA . PRO A 1 84 ? 7.184 -15.703 -6.316 1 94.5 84 PRO A CA 1
ATOM 671 C C . PRO A 1 84 ? 7.555 -17.156 -6.027 1 94.5 84 PRO A C 1
ATOM 673 O O . PRO A 1 84 ? 7.477 -18 -6.918 1 94.5 84 PRO A O 1
ATOM 676 N N . LEU A 1 85 ? 7.977 -17.391 -4.828 1 93.5 85 LEU A N 1
ATOM 677 C CA . LEU A 1 85 ? 8.375 -18.734 -4.414 1 93.5 85 LEU A CA 1
ATOM 678 C C . LEU A 1 85 ? 7.316 -19.359 -3.506 1 93.5 85 LEU A C 1
ATOM 680 O O . LEU A 1 85 ? 7.027 -20.547 -3.611 1 93.5 85 LEU A O 1
ATOM 684 N N . ARG A 1 86 ? 6.77 -18.562 -2.629 1 94.62 86 ARG A N 1
ATOM 685 C CA . ARG A 1 86 ? 5.785 -19.062 -1.668 1 94.62 86 ARG A CA 1
ATOM 686 C C . ARG A 1 86 ? 4.938 -17.922 -1.119 1 94.62 86 ARG A C 1
ATOM 688 O O . ARG A 1 86 ? 5.461 -16.844 -0.795 1 94.62 86 ARG A O 1
ATOM 695 N N . VAL A 1 87 ? 3.631 -18.156 -1.108 1 97.25 87 VAL A N 1
ATOM 696 C CA . VAL A 1 87 ? 2.762 -17.234 -0.377 1 97.25 87 VAL A CA 1
ATOM 697 C C . VAL A 1 87 ? 2.785 -17.578 1.111 1 97.25 87 VAL A C 1
ATOM 699 O O . VAL A 1 87 ? 2.365 -18.672 1.512 1 97.25 87 VAL A O 1
ATOM 702 N N . LEU A 1 88 ? 3.289 -16.703 1.859 1 97.31 88 LEU A N 1
ATOM 703 C CA . LEU A 1 88 ? 3.457 -16.969 3.285 1 97.31 88 LEU A CA 1
ATOM 704 C C . LEU A 1 88 ? 2.146 -16.734 4.035 1 97.31 88 LEU A C 1
ATOM 706 O O . LEU A 1 88 ? 1.825 -17.484 4.965 1 97.31 88 LEU A O 1
ATOM 710 N N . SER A 1 89 ? 1.397 -15.742 3.695 1 97.12 89 SER A N 1
ATOM 711 C CA . SER A 1 89 ? 0.1 -15.438 4.289 1 97.12 89 SER A CA 1
ATOM 712 C C . SER A 1 89 ? -0.708 -14.492 3.404 1 97.12 89 SER A C 1
ATOM 714 O O . SER A 1 89 ? -0.156 -13.844 2.51 1 97.12 89 SER A O 1
ATOM 716 N N . GLY A 1 90 ? -1.971 -14.469 3.613 1 96.94 90 GLY A N 1
ATOM 717 C CA . GLY A 1 90 ? -2.885 -13.602 2.895 1 96.94 90 GLY A CA 1
ATOM 718 C C . GLY A 1 90 ? -4.227 -13.445 3.584 1 96.94 90 GLY A C 1
ATOM 719 O O . GLY A 1 90 ? -4.699 -14.367 4.25 1 96.94 90 GLY A O 1
ATOM 720 N N . ASP A 1 91 ? -4.82 -12.297 3.449 1 95.44 91 ASP A N 1
ATOM 721 C CA . ASP A 1 91 ? -6.133 -11.992 4.008 1 95.44 91 ASP A CA 1
ATOM 722 C C . ASP A 1 91 ? -6.965 -11.156 3.033 1 95.44 91 ASP A C 1
ATOM 724 O O . ASP A 1 91 ? -6.449 -10.227 2.408 1 95.44 91 ASP A O 1
ATOM 728 N N . GLY A 1 92 ? -8.188 -11.578 2.836 1 91.12 92 GLY A N 1
ATOM 729 C CA . GLY A 1 92 ? -9.125 -10.797 2.053 1 91.12 92 GLY A CA 1
ATOM 730 C C . GLY A 1 92 ? -10.156 -10.078 2.9 1 91.12 92 GLY A C 1
ATOM 731 O O . GLY A 1 92 ? -10.641 -10.625 3.891 1 91.12 92 GLY A O 1
ATOM 732 N N . GLN A 1 93 ? -10.539 -8.891 2.553 1 84.38 93 GLN A N 1
ATOM 733 C CA . GLN A 1 93 ? -11.555 -8.094 3.229 1 84.38 93 GLN A CA 1
ATOM 734 C C . GLN A 1 93 ? -12.461 -7.387 2.221 1 84.38 93 GLN A C 1
ATOM 736 O O . GLN A 1 93 ? -11.977 -6.691 1.324 1 84.38 93 GLN A O 1
ATOM 741 N N . VAL A 1 94 ? -13.656 -7.641 2.426 1 81.69 94 VAL A N 1
ATOM 742 C CA . VAL A 1 94 ? -14.602 -6.891 1.603 1 81.69 94 VAL A CA 1
ATOM 743 C C . VAL A 1 94 ? -14.555 -5.414 1.979 1 81.69 94 VAL A C 1
ATOM 745 O O . VAL A 1 94 ? -14.656 -5.062 3.156 1 81.69 94 VAL A O 1
ATOM 748 N N . VAL A 1 95 ? -14.273 -4.652 1.004 1 78.75 95 VAL A N 1
ATOM 749 C CA . VAL A 1 95 ? -14.156 -3.221 1.263 1 78.75 95 VAL A CA 1
ATOM 750 C C . VAL A 1 95 ? -15.164 -2.455 0.409 1 78.75 95 VAL A C 1
ATOM 752 O O . VAL A 1 95 ? -15.469 -2.861 -0.714 1 78.75 95 VAL A O 1
ATOM 755 N N . SER A 1 96 ? -15.742 -1.459 0.995 1 81.44 96 SER A N 1
ATOM 756 C CA . SER A 1 96 ? -16.594 -0.473 0.334 1 81.44 96 SER A CA 1
ATOM 757 C C . SER A 1 96 ? -16.281 0.938 0.825 1 81.44 96 SER A C 1
ATOM 759 O O . SER A 1 96 ? -16.422 1.229 2.016 1 81.44 96 SER A O 1
ATOM 761 N N . GLY A 1 97 ? -15.719 1.755 -0.062 1 83.19 97 GLY A N 1
ATOM 762 C CA . GLY A 1 97 ? -15.336 3.1 0.338 1 83.19 97 GLY A CA 1
ATOM 763 C C . GLY A 1 97 ? -14.469 3.803 -0.693 1 83.19 97 GLY A C 1
ATOM 764 O O . GLY A 1 97 ? -14.758 3.748 -1.891 1 83.19 97 GLY A O 1
ATOM 765 N N . VAL A 1 98 ? -13.531 4.574 -0.123 1 86.62 98 VAL A N 1
ATOM 766 C CA . VAL A 1 98 ? -12.688 5.348 -1.029 1 86.62 98 VAL A CA 1
ATOM 767 C C . VAL A 1 98 ? -11.219 4.977 -0.818 1 86.62 98 VAL A C 1
ATOM 769 O O . VAL A 1 98 ? -10.766 4.84 0.321 1 86.62 98 VAL A O 1
ATOM 772 N N . LEU A 1 99 ? -10.562 4.688 -1.894 1 87.94 99 LEU A N 1
ATOM 773 C CA . LEU A 1 99 ? -9.117 4.484 -1.908 1 87.94 99 LEU A CA 1
ATOM 774 C C . LEU A 1 99 ? -8.391 5.762 -2.324 1 87.94 99 LEU A C 1
ATOM 776 O O . LEU A 1 99 ? -8.734 6.371 -3.34 1 87.94 99 LEU A O 1
ATOM 780 N N . TYR A 1 100 ? -7.457 6.207 -1.487 1 92.38 100 TYR A N 1
ATOM 781 C CA . TYR A 1 100 ? -6.633 7.371 -1.803 1 92.38 100 TYR A CA 1
ATOM 782 C C . TYR A 1 100 ? -5.195 6.961 -2.094 1 92.38 100 TYR A C 1
ATOM 784 O O . TYR A 1 100 ? -4.641 6.094 -1.416 1 92.38 100 TYR A O 1
ATOM 792 N N . ASP A 1 101 ? -4.691 7.539 -3.068 1 92.69 101 ASP A N 1
ATOM 793 C CA . ASP A 1 101 ? -3.287 7.422 -3.439 1 92.69 101 ASP A CA 1
ATOM 794 C C . ASP A 1 101 ? -2.578 8.773 -3.344 1 92.69 101 ASP A C 1
ATOM 796 O O . ASP A 1 101 ? -2.803 9.656 -4.172 1 92.69 101 ASP A O 1
ATOM 800 N N . LEU A 1 102 ? -1.688 8.914 -2.316 1 96.81 102 LEU A N 1
ATOM 801 C CA . LEU A 1 102 ? -1.055 10.203 -2.057 1 96.81 102 LEU A CA 1
ATOM 802 C C . LEU A 1 102 ? 0.456 10.117 -2.252 1 96.81 102 LEU A C 1
ATOM 804 O O . LEU A 1 102 ? 1.069 9.094 -1.932 1 96.81 102 LEU A O 1
ATOM 808 N N . LYS A 1 103 ? 0.999 11.109 -2.758 1 96.69 103 LYS A N 1
ATOM 809 C CA . LYS A 1 103 ? 2.438 11.367 -2.744 1 96.69 103 LYS A CA 1
ATOM 810 C C . LYS A 1 103 ? 2.781 12.531 -1.824 1 96.69 103 LYS A C 1
ATOM 812 O O . LYS A 1 103 ? 2.27 13.641 -2.002 1 96.69 103 LYS A O 1
ATOM 817 N N . VAL A 1 104 ? 3.666 12.266 -0.883 1 97.56 104 VAL A N 1
ATOM 818 C CA . VAL A 1 104 ? 3.885 13.273 0.153 1 97.56 104 VAL A CA 1
ATOM 819 C C . VAL A 1 104 ? 5.383 13.484 0.361 1 97.56 104 VAL A C 1
ATOM 821 O O . VAL A 1 104 ? 6.141 12.516 0.485 1 97.56 104 VAL A O 1
ATOM 824 N N . LEU A 1 105 ? 5.82 14.727 0.314 1 95.56 105 LEU A N 1
ATOM 825 C CA . LEU A 1 105 ? 7.156 15.094 0.77 1 95.56 105 LEU A CA 1
ATOM 826 C C . LEU A 1 105 ? 7.219 15.141 2.293 1 95.56 105 LEU A C 1
ATOM 828 O O . LEU A 1 105 ? 6.418 15.828 2.93 1 95.56 105 LEU A O 1
ATOM 832 N N . ALA A 1 106 ? 8.141 14.391 2.803 1 94.62 106 ALA A N 1
ATOM 833 C CA . ALA A 1 106 ? 8.312 14.312 4.25 1 94.62 106 ALA A CA 1
ATOM 834 C C . ALA A 1 106 ? 9.734 14.688 4.66 1 94.62 106 ALA A C 1
ATOM 836 O O . ALA A 1 106 ? 10.625 14.773 3.816 1 94.62 106 ALA A O 1
ATOM 837 N N . GLY A 1 107 ? 9.867 14.938 5.906 1 91.81 107 GLY A N 1
ATOM 838 C CA . GLY A 1 107 ? 11.188 15.258 6.434 1 91.81 107 GLY A CA 1
ATOM 839 C C . GLY A 1 107 ? 11.336 14.93 7.91 1 91.81 107 GLY A C 1
ATOM 840 O O . GLY A 1 107 ? 10.336 14.742 8.609 1 91.81 107 GLY A O 1
ATOM 841 N N . THR A 1 108 ? 12.672 14.836 8.25 1 90.06 108 THR A N 1
ATOM 842 C CA . THR A 1 108 ? 12.953 14.648 9.672 1 90.06 108 THR A CA 1
ATOM 843 C C . THR A 1 108 ? 12.562 15.883 10.469 1 90.06 108 THR A C 1
ATOM 845 O O . THR A 1 108 ? 12.461 16.984 9.914 1 90.06 108 THR A O 1
ATOM 848 N N . SER A 1 109 ? 12.281 15.664 11.719 1 88.62 109 SER A N 1
ATOM 849 C CA . SER A 1 109 ? 11.844 16.781 12.547 1 88.62 109 SER A CA 1
ATOM 850 C C . SER A 1 109 ? 12.57 16.781 13.891 1 88.62 109 SER A C 1
ATOM 852 O O . SER A 1 109 ? 13.383 15.906 14.164 1 88.62 109 SER A O 1
ATOM 854 N N . ASN A 1 110 ? 12.367 17.859 14.68 1 85.62 110 ASN A N 1
ATOM 855 C CA . ASN A 1 110 ? 12.914 17.953 16.031 1 85.62 110 ASN A CA 1
ATOM 856 C C . ASN A 1 110 ? 11.891 17.547 17.078 1 85.62 110 ASN A C 1
ATOM 858 O O . ASN A 1 110 ? 12.039 17.859 18.266 1 85.62 110 ASN A O 1
ATOM 862 N N . CYS A 1 111 ? 10.836 16.828 16.641 1 86.19 111 CYS A N 1
ATOM 863 C CA . CYS A 1 111 ? 9.758 16.531 17.594 1 86.19 111 CYS A CA 1
ATOM 864 C C . CYS A 1 111 ? 9.57 15.023 17.734 1 86.19 111 CYS A C 1
ATOM 866 O O . CYS A 1 111 ? 9.797 14.266 16.797 1 86.19 111 CYS A O 1
ATOM 868 N N . SER A 1 112 ? 9.164 14.703 18.953 1 85.06 112 SER A N 1
ATOM 869 C CA . SER A 1 112 ? 8.93 13.297 19.281 1 85.06 112 SER A CA 1
ATOM 870 C C . SER A 1 112 ? 7.504 12.883 18.922 1 85.06 112 SER A C 1
ATOM 872 O O . SER A 1 112 ? 6.559 13.641 19.156 1 85.06 112 SER A O 1
ATOM 874 N N . ARG A 1 113 ? 7.375 11.656 18.391 1 83.56 113 ARG A N 1
ATOM 875 C CA . ARG A 1 113 ? 6.062 11.117 18.062 1 83.56 113 ARG A CA 1
ATOM 876 C C . ARG A 1 113 ? 5.211 10.93 19.312 1 83.56 113 ARG A C 1
ATOM 878 O O . ARG A 1 113 ? 3.994 10.75 19.219 1 83.56 113 ARG A O 1
ATOM 885 N N . TYR A 1 114 ? 5.828 10.977 20.453 1 82 114 TYR A N 1
ATOM 886 C CA . TYR A 1 114 ? 5.105 10.797 21.703 1 82 114 TYR A CA 1
ATOM 887 C C . TYR A 1 114 ? 4.59 12.133 22.234 1 82 114 TYR A C 1
ATOM 889 O O . TYR A 1 114 ? 3.727 12.164 23.109 1 82 114 TYR A O 1
ATOM 897 N N . GLU A 1 115 ? 5.148 13.219 21.672 1 77.69 115 GLU A N 1
ATOM 898 C CA . GLU A 1 115 ? 4.793 14.531 22.203 1 77.69 115 GLU A CA 1
ATOM 899 C C . GLU A 1 115 ? 3.9 15.289 21.219 1 77.69 115 GLU A C 1
ATOM 901 O O . GLU A 1 115 ? 3.131 16.172 21.625 1 77.69 115 GLU A O 1
ATOM 906 N N . VAL A 1 116 ? 4.133 15.008 19.938 1 75.38 116 VAL A N 1
ATOM 907 C CA . VAL A 1 116 ? 3.469 15.805 18.922 1 75.38 116 VAL A CA 1
ATOM 908 C C . VAL A 1 116 ? 2.584 14.914 18.062 1 75.38 116 VAL A C 1
ATOM 910 O O . VAL A 1 116 ? 2.945 13.766 17.766 1 75.38 116 VAL A O 1
ATOM 913 N N . ASN A 1 117 ? 1.29 15.336 17.797 1 74.62 117 ASN A N 1
ATOM 914 C CA . ASN A 1 117 ? 0.411 14.68 16.844 1 74.62 117 ASN A CA 1
ATOM 915 C C . ASN A 1 117 ? -0.23 15.68 15.883 1 74.62 117 ASN A C 1
ATOM 917 O O . ASN A 1 117 ? 0.134 16.859 15.883 1 74.62 117 ASN A O 1
ATOM 921 N N . ALA A 1 118 ? -1.116 15.195 14.961 1 73.56 118 ALA A N 1
ATOM 922 C CA . ALA A 1 118 ? -1.729 16 13.906 1 73.56 118 ALA A CA 1
ATOM 923 C C . ALA A 1 118 ? -2.484 17.188 14.492 1 73.56 118 ALA A C 1
ATOM 925 O O . ALA A 1 118 ? -2.703 18.188 13.805 1 73.56 118 ALA A O 1
ATOM 926 N N . TYR A 1 119 ? -2.754 17.125 15.758 1 74.88 119 TYR A N 1
ATOM 927 C CA . TYR A 1 119 ? -3.604 18.156 16.359 1 74.88 119 TYR A CA 1
ATOM 928 C C . TYR A 1 119 ? -2.783 19.109 17.203 1 74.88 119 TYR A C 1
ATOM 930 O O . TYR A 1 119 ? -3.229 20.219 17.5 1 74.88 119 TYR A O 1
ATOM 938 N N . THR A 1 120 ? -1.53 18.766 17.547 1 75.75 120 THR A N 1
ATOM 939 C CA . THR A 1 120 ? -0.789 19.578 18.5 1 75.75 120 THR A CA 1
ATOM 940 C C . THR A 1 120 ? 0.527 20.062 17.906 1 75.75 120 THR A C 1
ATOM 942 O O . THR A 1 120 ? 1.347 20.672 18.594 1 75.75 120 THR A O 1
ATOM 945 N N . ILE A 1 121 ? 0.738 19.781 16.656 1 74.88 121 ILE A N 1
ATOM 946 C CA . ILE A 1 121 ? 2.02 20.016 16 1 74.88 121 ILE A CA 1
ATOM 947 C C . ILE A 1 121 ? 2.357 21.516 16.031 1 74.88 121 ILE A C 1
ATOM 949 O O . ILE A 1 121 ? 3.506 21.891 16.281 1 74.88 121 ILE A O 1
ATOM 953 N N . GLN A 1 122 ? 1.409 22.344 15.875 1 70.62 122 GLN A N 1
ATOM 954 C CA . GLN A 1 122 ? 1.683 23.766 15.812 1 70.62 122 GLN A CA 1
ATOM 955 C C . GLN A 1 122 ? 2 24.328 17.203 1 70.62 122 GLN A C 1
ATOM 957 O O . GLN A 1 122 ? 2.725 25.328 17.328 1 70.62 122 GLN A O 1
ATOM 962 N N . GLU A 1 123 ? 1.528 23.656 18.156 1 73.88 123 GLU A N 1
ATOM 963 C CA . GLU A 1 123 ? 1.71 24.172 19.516 1 73.88 123 GLU A CA 1
ATOM 964 C C . GLU A 1 123 ? 3.119 23.891 20.031 1 73.88 123 GLU A C 1
ATOM 966 O O . GLU A 1 123 ? 3.609 24.578 20.922 1 73.88 123 GLU A O 1
ATOM 971 N N . ARG A 1 124 ? 3.824 22.938 19.422 1 74.81 124 ARG A N 1
ATOM 972 C CA . ARG A 1 124 ? 5.109 22.516 19.969 1 74.81 124 ARG A CA 1
ATOM 973 C C . ARG A 1 124 ? 6.258 22.969 19.078 1 74.81 124 ARG A C 1
ATOM 975 O O . ARG A 1 124 ? 7.402 22.562 19.281 1 74.81 124 ARG A O 1
ATOM 982 N N . ASN A 1 125 ? 6.102 23.953 18.25 1 77.25 125 ASN A N 1
ATOM 983 C CA . ASN A 1 125 ? 7.125 24.469 17.359 1 77.25 125 ASN A CA 1
ATOM 984 C C . ASN A 1 125 ? 7.855 23.344 16.625 1 77.25 125 ASN A C 1
ATOM 986 O O . ASN A 1 125 ? 9.086 23.328 16.594 1 77.25 125 ASN A O 1
ATOM 990 N N . CYS A 1 126 ? 7.133 22.344 16.312 1 83.06 126 CYS A N 1
ATOM 991 C CA . CYS A 1 126 ? 7.715 21.266 15.516 1 83.06 126 CYS A CA 1
ATOM 992 C C . CYS A 1 126 ? 8.109 21.75 14.133 1 83.06 126 CYS A C 1
ATOM 994 O O . CYS A 1 126 ? 7.273 22.266 13.383 1 83.06 126 CYS A O 1
ATOM 996 N N . VAL A 1 127 ? 9.398 21.734 13.852 1 83.06 127 VAL A N 1
ATOM 997 C CA . VAL A 1 127 ? 9.891 22.219 12.562 1 83.06 127 VAL A CA 1
ATOM 998 C C . VAL A 1 127 ? 10.703 21.109 11.883 1 83.06 127 VAL A C 1
ATOM 1000 O O . VAL A 1 127 ? 11.148 20.156 12.539 1 83.06 127 VAL A O 1
ATOM 1003 N N . HIS A 1 128 ? 10.539 21.234 10.555 1 83.88 128 HIS A N 1
ATOM 1004 C CA . HIS A 1 128 ? 11.492 20.406 9.82 1 83.88 128 HIS A CA 1
ATOM 1005 C C . HIS A 1 128 ? 12.93 20.781 10.18 1 83.88 128 HIS A C 1
ATOM 1007 O O . HIS A 1 128 ? 13.328 21.938 10.047 1 83.88 128 HIS A O 1
ATOM 1013 N N . PHE A 1 129 ? 13.406 19.984 11.094 1 71.75 129 PHE A N 1
ATOM 1014 C CA . PHE A 1 129 ? 14.695 20.359 11.648 1 71.75 129 PHE A CA 1
ATOM 1015 C C . PHE A 1 129 ? 15.82 19.531 11.039 1 71.75 129 PHE A C 1
ATOM 1017 O O . PHE A 1 129 ? 15.578 18.719 10.148 1 71.75 129 PHE A O 1
ATOM 1024 N N . ASN A 1 130 ? 17.188 18.828 11.922 1 54.31 130 ASN A N 1
ATOM 1025 C CA . ASN A 1 130 ? 18.641 18.875 11.883 1 54.31 130 ASN A CA 1
ATOM 1026 C C . ASN A 1 130 ? 19.219 17.781 11.008 1 54.31 130 ASN A C 1
ATOM 1028 O O . ASN A 1 130 ? 19.172 16.594 11.367 1 54.31 130 ASN A O 1
ATOM 1032 N N . GLY A 1 131 ? 20.078 18.188 9.797 1 58.97 131 GLY A N 1
ATOM 1033 C CA . GLY A 1 131 ? 20.797 17.438 8.773 1 58.97 131 GLY A CA 1
ATOM 1034 C C . GLY A 1 131 ? 19.875 16.703 7.82 1 58.97 131 GLY A C 1
ATOM 1035 O O . GLY A 1 131 ? 19.953 15.484 7.691 1 58.97 131 GLY A O 1
ATOM 1036 N N . PRO A 1 132 ? 18.703 17.719 7.312 1 64.75 132 PRO A N 1
ATOM 1037 C CA . PRO A 1 132 ? 17.312 17.328 7.086 1 64.75 132 PRO A CA 1
ATOM 1038 C C . PRO A 1 132 ? 17.156 16.312 5.961 1 64.75 132 PRO A C 1
ATOM 1040 O O . PRO A 1 132 ? 17.594 16.547 4.836 1 64.75 132 PRO A O 1
ATOM 1043 N N . LYS A 1 133 ? 17.031 15.25 6.43 1 86.88 133 LYS A N 1
ATOM 1044 C CA . LYS A 1 133 ? 16.672 14.281 5.398 1 86.88 133 LYS A CA 1
ATOM 1045 C C . LYS A 1 133 ? 15.234 14.516 4.922 1 86.88 133 LYS A C 1
ATOM 1047 O O . LYS A 1 133 ? 14.391 14.984 5.688 1 86.88 133 LYS A O 1
ATOM 1052 N N . ARG A 1 134 ? 15.125 14.5 3.73 1 92.19 134 ARG A N 1
ATOM 1053 C CA . ARG A 1 134 ? 13.805 14.539 3.115 1 92.19 134 ARG A CA 1
ATOM 1054 C C . ARG A 1 134 ? 13.586 13.32 2.219 1 92.19 134 ARG A C 1
ATOM 1056 O O . ARG A 1 134 ? 14.531 12.781 1.648 1 92.19 134 ARG A O 1
ATOM 1063 N N . ALA A 1 135 ? 12.344 12.969 2.146 1 93.38 135 ALA A N 1
ATOM 1064 C CA . ALA A 1 135 ? 11.977 11.836 1.294 1 93.38 135 ALA A CA 1
ATOM 1065 C C . ALA A 1 135 ? 10.539 11.961 0.804 1 93.38 135 ALA A C 1
ATOM 1067 O O . ALA A 1 135 ? 9.727 12.656 1.415 1 93.38 135 ALA A O 1
ATOM 1068 N N . ILE A 1 136 ? 10.344 11.359 -0.318 1 94.69 136 ILE A N 1
ATOM 1069 C CA . ILE A 1 136 ? 8.977 11.242 -0.823 1 94.69 136 ILE A CA 1
ATOM 1070 C C . ILE A 1 136 ? 8.398 9.875 -0.451 1 94.69 136 ILE A C 1
ATOM 1072 O O . ILE A 1 136 ? 9.039 8.844 -0.675 1 94.69 136 ILE A O 1
ATOM 1076 N N . PHE A 1 137 ? 7.223 9.914 0.171 1 94.12 137 PHE A N 1
ATOM 1077 C CA . PHE A 1 137 ? 6.496 8.695 0.487 1 94.12 137 PHE A CA 1
ATOM 1078 C C . PHE A 1 137 ? 5.27 8.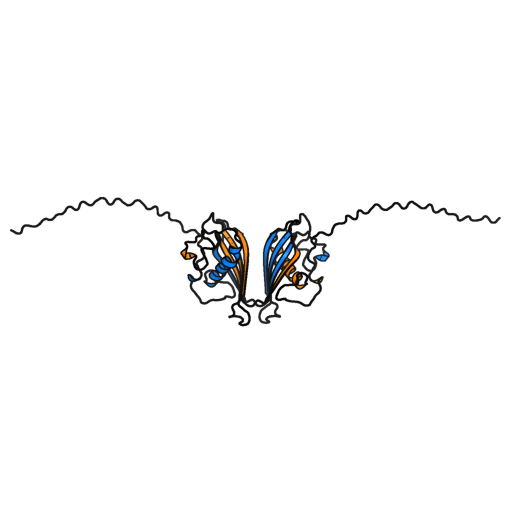547 -0.405 1 94.12 137 PHE A C 1
ATOM 1080 O O . PHE A 1 137 ? 4.566 9.523 -0.668 1 94.12 137 PHE A O 1
ATOM 1087 N N . ASN A 1 138 ? 5.043 7.316 -0.917 1 92.44 138 ASN A N 1
ATOM 1088 C CA . ASN A 1 138 ? 3.756 6.93 -1.479 1 92.44 138 ASN A CA 1
ATOM 1089 C C . ASN A 1 138 ? 2.84 6.324 -0.419 1 92.44 138 ASN A C 1
ATOM 1091 O O . ASN A 1 138 ? 3.252 5.434 0.326 1 92.44 138 ASN A O 1
ATOM 1095 N N . ILE A 1 139 ? 1.659 6.895 -0.326 1 94.19 139 ILE A N 1
ATOM 1096 C CA . ILE A 1 139 ? 0.732 6.48 0.722 1 94.19 139 ILE A CA 1
ATOM 1097 C C . ILE A 1 139 ? -0.581 6.016 0.096 1 94.19 139 ILE A C 1
ATOM 1099 O O . ILE A 1 139 ? -1.144 6.699 -0.762 1 94.19 139 ILE A O 1
ATOM 1103 N N . MET A 1 140 ? -1.021 4.848 0.45 1 89.88 140 MET A N 1
ATOM 1104 C CA . MET A 1 140 ? -2.344 4.344 0.092 1 89.88 140 MET A CA 1
ATOM 1105 C C . MET A 1 140 ? -3.232 4.223 1.326 1 89.88 140 MET A C 1
ATOM 1107 O O . MET A 1 140 ? -2.846 3.596 2.314 1 89.88 140 MET A O 1
ATOM 1111 N N . ILE A 1 141 ? -4.352 4.906 1.249 1 92 141 ILE A N 1
ATOM 1112 C CA . ILE A 1 141 ? -5.316 4.848 2.342 1 92 141 ILE A CA 1
ATOM 1113 C C . ILE A 1 141 ? -6.668 4.375 1.81 1 92 141 ILE A C 1
ATOM 1115 O O . ILE A 1 141 ? -7.176 4.914 0.823 1 92 141 ILE A O 1
ATOM 1119 N N . THR A 1 142 ? -7.207 3.383 2.332 1 87 142 THR A N 1
ATOM 1120 C CA . THR A 1 142 ? -8.594 2.996 2.078 1 87 142 THR A CA 1
ATOM 1121 C C . THR A 1 142 ? -9.445 3.186 3.33 1 87 142 THR A C 1
ATOM 1123 O O . THR A 1 142 ? -9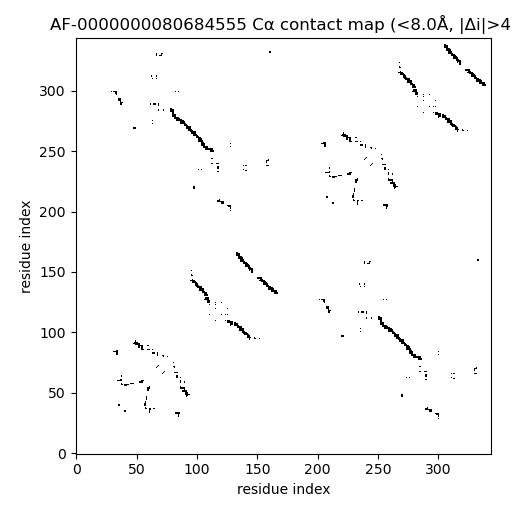.078 2.713 4.41 1 87 142 THR A O 1
ATOM 1126 N N . GLU A 1 143 ? -10.398 3.979 3.137 1 86 143 GLU A N 1
ATOM 1127 C CA . GLU A 1 143 ? -11.258 4.219 4.293 1 86 143 GLU A CA 1
ATOM 1128 C C . GLU A 1 143 ? -12.734 4.078 3.918 1 86 143 GLU A C 1
ATOM 1130 O O . GLU A 1 143 ? -13.125 4.402 2.797 1 86 143 GLU A O 1
ATOM 1135 N N . ARG A 1 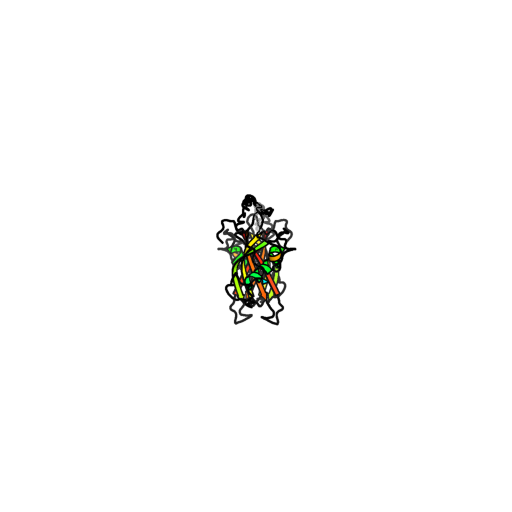144 ? -13.422 3.49 4.902 1 78.19 144 ARG A N 1
ATOM 1136 C CA . ARG A 1 144 ? -14.883 3.459 4.797 1 78.19 144 ARG A CA 1
ATOM 1137 C C . ARG A 1 144 ? -15.531 4.059 6.039 1 78.19 144 ARG A C 1
ATOM 1139 O O . ARG A 1 144 ? -15.039 3.887 7.152 1 78.19 144 ARG A O 1
ATOM 1146 N N . SER A 1 145 ? -16.406 5 5.684 1 60.59 145 SER A N 1
ATOM 1147 C CA . SER A 1 145 ? -17.266 5.48 6.762 1 60.59 145 SER A CA 1
ATOM 1148 C C . SER A 1 145 ? -18.688 4.973 6.605 1 60.59 145 SER A C 1
ATOM 1150 O O . SER A 1 145 ? -19.141 4.695 5.492 1 60.59 145 SER A O 1
ATOM 1152 N N . SER A 1 146 ? -19.25 4.422 7.652 1 58.75 146 SER A N 1
ATOM 1153 C CA . SER A 1 146 ? -20.641 3.975 7.746 1 58.75 146 SER A CA 1
ATOM 1154 C C . SER A 1 146 ? -21.562 4.844 6.895 1 58.75 146 SER A C 1
ATOM 1156 O O . SER A 1 146 ? -22.641 4.414 6.512 1 58.75 146 SER A O 1
ATOM 1158 N N . THR A 1 147 ? -21.047 5.941 6.594 1 58.62 147 THR A N 1
ATOM 1159 C CA . THR A 1 147 ? -21.922 6.789 5.781 1 58.62 147 THR A CA 1
ATOM 1160 C C . THR A 1 147 ? -22.125 6.191 4.395 1 58.62 147 THR A C 1
ATOM 1162 O O . THR A 1 147 ? -23.141 6.418 3.754 1 58.62 147 THR A O 1
ATOM 1165 N N . TRP A 1 148 ? -21.172 5.352 3.975 1 60.16 148 TRP A N 1
ATOM 1166 C CA . TRP A 1 148 ? -21.281 4.82 2.619 1 60.16 148 TRP A CA 1
ATOM 1167 C C . TRP A 1 148 ? -22.141 3.566 2.592 1 60.16 148 TRP A C 1
ATOM 1169 O O . TRP A 1 148 ? -22.969 3.395 1.688 1 60.16 148 TRP A O 1
ATOM 1179 N N . ASN A 1 149 ? -21.844 2.711 3.494 1 61.88 149 ASN A N 1
ATOM 1180 C CA . ASN A 1 149 ? -22.594 1.462 3.617 1 61.88 149 ASN A CA 1
ATOM 1181 C C . ASN A 1 149 ? -22.812 1.082 5.078 1 61.88 149 ASN A C 1
ATOM 1183 O O . ASN A 1 149 ? -21.891 0.655 5.762 1 61.88 149 ASN A O 1
ATOM 1187 N N . PRO A 1 150 ? -24.047 1.459 5.496 1 63.88 150 PRO A N 1
ATOM 1188 C CA . PRO A 1 150 ? -24.328 1.252 6.918 1 63.88 150 PRO A CA 1
ATOM 1189 C C . PRO A 1 150 ? -24.078 -0.187 7.363 1 63.88 150 PRO A C 1
ATOM 1191 O O . PRO A 1 150 ? -23.984 -0.458 8.562 1 63.88 150 PRO A O 1
ATOM 1194 N N . PHE A 1 151 ? -23.906 -1.069 6.438 1 68.56 151 PHE A N 1
ATOM 1195 C CA . PHE A 1 151 ? -23.797 -2.473 6.816 1 68.56 151 PHE A CA 1
ATOM 1196 C C . PHE A 1 151 ? -22.328 -2.873 6.957 1 68.56 151 PHE A C 1
ATOM 1198 O O . PHE A 1 151 ? -22.031 -4.004 7.348 1 68.56 151 PHE A O 1
ATOM 1205 N N . VAL A 1 152 ? -21.484 -2.027 6.543 1 64.94 152 VAL A N 1
ATOM 1206 C CA . VAL A 1 152 ? -20.062 -2.305 6.668 1 64.94 152 VAL A CA 1
ATOM 1207 C C . VAL A 1 152 ? -19.453 -1.418 7.758 1 64.94 152 VAL A C 1
ATOM 1209 O O . VAL A 1 152 ? -19.578 -0.193 7.707 1 64.94 152 VAL A O 1
ATOM 1212 N N . PRO A 1 153 ? -18.953 -2.088 8.766 1 71.44 153 PRO A N 1
ATOM 1213 C CA . PRO A 1 153 ? -18.312 -1.287 9.812 1 71.44 153 PRO A CA 1
ATOM 1214 C C . PRO A 1 153 ? -17.172 -0.423 9.281 1 71.44 153 PRO A C 1
ATOM 1216 O O . PRO A 1 153 ? -16.578 -0.749 8.25 1 71.44 153 PRO A O 1
ATOM 1219 N N . ASP A 1 154 ? -16.984 0.687 10.008 1 75.25 154 ASP A N 1
ATOM 1220 C CA . ASP A 1 154 ? -15.891 1.57 9.617 1 75.25 154 ASP A CA 1
ATOM 1221 C C . ASP A 1 154 ? -14.547 0.84 9.672 1 75.25 154 ASP A C 1
ATOM 1223 O O . ASP A 1 154 ? -14.312 0.028 10.57 1 75.25 154 ASP A O 1
ATOM 1227 N N . TRP A 1 155 ? -13.836 0.948 8.664 1 76.94 155 TRP A N 1
ATOM 1228 C CA . TRP A 1 155 ? -12.5 0.366 8.641 1 76.94 155 TRP A CA 1
ATOM 1229 C C . TRP A 1 155 ? -11.539 1.241 7.844 1 76.94 155 TRP A C 1
ATOM 1231 O O . TRP A 1 155 ? -11.961 2.123 7.094 1 76.94 155 TRP A O 1
ATOM 1241 N N . GLU A 1 156 ? -10.352 1.139 8.242 1 85.56 156 GLU A N 1
ATOM 1242 C CA . GLU A 1 156 ? -9.328 1.83 7.469 1 85.56 156 GLU A CA 1
ATOM 1243 C C . GLU A 1 156 ? -8.07 0.977 7.332 1 85.56 156 GLU A C 1
ATOM 1245 O O . GLU A 1 156 ? -7.734 0.208 8.234 1 85.56 156 GLU A O 1
ATOM 1250 N N . ARG A 1 157 ? -7.473 0.969 6.219 1 83.56 157 ARG A N 1
ATOM 1251 C CA . ARG A 1 157 ? -6.172 0.351 5.965 1 83.56 157 ARG A CA 1
ATOM 1252 C C . ARG A 1 157 ? -5.195 1.357 5.371 1 83.56 157 ARG A C 1
ATOM 1254 O O . ARG A 1 157 ? -5.547 2.109 4.461 1 83.56 157 ARG A O 1
ATOM 1261 N N . ILE A 1 158 ? -4.035 1.401 5.965 1 89.38 158 ILE A N 1
ATOM 1262 C CA . ILE A 1 158 ? -3.029 2.365 5.535 1 89.38 158 ILE A CA 1
ATOM 1263 C C . ILE A 1 158 ? -1.734 1.638 5.18 1 89.38 158 ILE A C 1
ATOM 1265 O O . ILE A 1 158 ? -1.261 0.792 5.941 1 89.38 158 ILE A O 1
ATOM 1269 N N . TYR A 1 159 ? -1.284 1.958 4.016 1 83.69 159 TYR A N 1
ATOM 1270 C CA . TYR A 1 159 ? 0.008 1.472 3.547 1 83.69 159 TYR A CA 1
ATOM 1271 C C . TYR A 1 159 ? 0.873 2.619 3.039 1 83.69 159 TYR A C 1
ATOM 1273 O O . TYR A 1 159 ? 0.384 3.51 2.34 1 83.69 159 TYR A O 1
ATOM 1281 N N . SER A 1 160 ? 2.119 2.559 3.412 1 90.12 160 SER A N 1
ATOM 1282 C CA . SER A 1 160 ? 3.041 3.564 2.895 1 90.12 160 SER A CA 1
ATOM 1283 C C . SER A 1 160 ? 4.367 2.936 2.48 1 90.12 160 SER A C 1
ATOM 1285 O O . SER A 1 160 ? 4.758 1.891 3.006 1 90.12 160 SER A O 1
ATOM 1287 N N . LYS A 1 161 ? 4.996 3.49 1.499 1 84.81 161 LYS A N 1
ATOM 1288 C CA . LYS A 1 161 ? 6.32 3.057 1.062 1 84.81 161 LYS A CA 1
ATOM 1289 C C . LYS A 1 161 ? 7.203 4.254 0.717 1 84.81 161 LYS A C 1
ATOM 1291 O O . LYS A 1 161 ? 6.707 5.285 0.256 1 84.81 161 LYS A O 1
ATOM 1296 N N . LEU A 1 162 ? 8.477 4.051 1.02 1 88.19 162 LEU A N 1
ATOM 1297 C CA . LEU A 1 162 ? 9.453 5.051 0.597 1 88.19 162 LEU A CA 1
ATOM 1298 C C . LEU A 1 162 ? 9.633 5.023 -0.917 1 88.19 162 LEU A C 1
ATOM 1300 O O . LEU A 1 162 ? 9.945 3.977 -1.491 1 88.19 162 LEU A O 1
ATOM 1304 N N . ASP A 1 163 ? 9.328 6.145 -1.482 1 88 163 ASP A N 1
ATOM 1305 C CA . ASP A 1 163 ? 9.578 6.254 -2.916 1 88 163 ASP A CA 1
ATOM 1306 C C . ASP A 1 163 ? 11.055 6.539 -3.197 1 88 163 ASP A C 1
ATOM 1308 O O . ASP A 1 163 ? 11.711 5.785 -3.916 1 88 163 ASP A O 1
ATOM 1312 N N . ARG A 1 164 ? 11.508 7.656 -2.523 1 89.25 164 ARG A N 1
ATOM 1313 C CA . ARG A 1 164 ? 12.914 8.016 -2.672 1 89.25 164 ARG A CA 1
ATOM 1314 C C . ARG A 1 164 ? 13.32 9.078 -1.652 1 89.25 164 ARG A C 1
ATOM 1316 O O . ARG A 1 164 ? 12.477 9.82 -1.155 1 89.25 164 ARG A O 1
ATOM 1323 N N . GLU A 1 165 ? 14.609 9.148 -1.492 1 90.69 165 GLU A N 1
ATOM 1324 C CA . GLU A 1 165 ? 15.148 10.258 -0.708 1 90.69 165 GLU A CA 1
ATOM 1325 C C . GLU A 1 165 ? 15.312 11.508 -1.565 1 90.69 165 GLU A C 1
ATOM 1327 O O . GLU A 1 165 ? 15.539 11.414 -2.773 1 90.69 165 GLU A O 1
ATOM 1332 N N . VAL A 1 166 ? 15.086 12.617 -0.913 1 89.5 166 VAL A N 1
ATOM 1333 C CA . VAL A 1 166 ? 15.141 13.875 -1.638 1 89.5 166 VAL A CA 1
ATOM 1334 C C . VAL A 1 166 ? 16.344 14.695 -1.164 1 89.5 166 VAL A C 1
ATOM 1336 O O . VAL A 1 166 ? 16.531 14.883 0.039 1 89.5 166 VAL A O 1
ATOM 1339 N N . SER A 1 167 ? 17.109 15.047 -2.139 1 83.06 167 SER A N 1
ATOM 1340 C CA . SER A 1 167 ? 18.25 15.914 -1.836 1 83.06 167 SER A CA 1
ATOM 1341 C C . SER A 1 167 ? 17.875 17.375 -1.999 1 83.06 167 SER A C 1
ATOM 1343 O O . SER A 1 167 ? 16.828 17.703 -2.57 1 83.06 167 SER A O 1
ATOM 1345 N N . ASP A 1 168 ? 18.641 18.266 -1.425 1 75.88 168 ASP A N 1
ATOM 1346 C CA . ASP A 1 168 ? 18.375 19.703 -1.453 1 75.88 168 ASP A CA 1
ATOM 1347 C C . ASP A 1 168 ? 18.25 20.219 -2.889 1 75.88 168 ASP A C 1
ATOM 1349 O O . ASP A 1 168 ? 17.547 21.188 -3.152 1 75.88 168 ASP A O 1
ATOM 1353 N N . ASN A 1 169 ? 18.844 19.516 -3.811 1 72.19 169 ASN A N 1
ATOM 1354 C CA . ASN A 1 169 ? 18.875 19.969 -5.199 1 72.19 169 ASN A CA 1
ATOM 1355 C C . ASN A 1 169 ? 17.766 19.328 -6.02 1 72.19 169 ASN A C 1
ATOM 1357 O O . ASN A 1 169 ? 17.656 19.562 -7.227 1 72.19 169 ASN A O 1
ATOM 1361 N N . ASP A 1 170 ? 16.969 18.594 -5.355 1 75.06 170 ASP A N 1
ATOM 1362 C CA . ASP A 1 170 ? 15.938 17.891 -6.117 1 75.06 170 ASP A CA 1
ATOM 1363 C C . ASP A 1 170 ? 14.789 18.828 -6.484 1 75.06 170 ASP A C 1
ATOM 1365 O O . ASP A 1 170 ? 14.383 19.672 -5.676 1 75.06 170 ASP A O 1
ATOM 1369 N N . ASP A 1 171 ? 14.383 18.859 -7.766 1 69.44 171 ASP A N 1
ATOM 1370 C CA . ASP A 1 171 ? 13.195 19.562 -8.219 1 69.44 171 ASP A CA 1
ATOM 1371 C C . ASP A 1 171 ? 11.922 18.781 -7.891 1 69.44 171 ASP A C 1
ATOM 1373 O O . ASP A 1 171 ? 11.781 17.625 -8.305 1 69.44 171 ASP A O 1
ATOM 1377 N N . LEU A 1 172 ? 11.18 19.219 -6.848 1 67.94 172 LEU A N 1
ATOM 1378 C CA . LEU A 1 172 ? 9.969 18.516 -6.445 1 67.94 172 LEU A CA 1
ATOM 1379 C C . LEU A 1 172 ? 8.75 19.062 -7.164 1 67.94 172 LEU A C 1
ATOM 1381 O O . LEU A 1 172 ? 8.664 20.266 -7.406 1 67.94 172 LEU A O 1
ATOM 1385 N N . MET B 1 1 ? 13.75 93.312 47.688 1 24.64 1 MET B N 1
ATOM 1386 C CA . MET B 1 1 ? 14.562 92.875 46.531 1 24.64 1 MET B CA 1
ATOM 1387 C C . MET B 1 1 ? 14.125 91.5 46.062 1 24.64 1 MET B C 1
ATOM 1389 O O . MET B 1 1 ? 13.906 90.562 46.875 1 24.64 1 MET B O 1
ATOM 1393 N N . VAL B 1 2 ? 13.562 91.438 44.781 1 30.34 2 VAL B N 1
ATOM 1394 C CA . VAL B 1 2 ? 12.781 90.5 43.938 1 30.34 2 VAL B CA 1
ATOM 1395 C C . VAL B 1 2 ? 13.68 89.375 43.438 1 30.34 2 VAL B C 1
ATOM 1397 O O . VAL B 1 2 ? 14.547 89.562 42.594 1 30.34 2 VAL B O 1
ATOM 1400 N N . ILE B 1 3 ? 14.406 88.625 44.344 1 31.36 3 ILE B N 1
ATOM 1401 C CA . ILE B 1 3 ? 15.461 87.812 43.812 1 31.36 3 ILE B CA 1
ATOM 1402 C C . ILE B 1 3 ? 14.859 86.812 42.812 1 31.36 3 ILE B C 1
ATOM 1404 O O . ILE B 1 3 ? 13.93 86.062 43.156 1 31.36 3 ILE B O 1
ATOM 1408 N N . PRO B 1 4 ? 15.023 87 41.469 1 24.66 4 PRO B N 1
ATOM 1409 C CA . PRO B 1 4 ? 14.445 86.25 40.344 1 24.66 4 PRO B CA 1
ATOM 1410 C C . PRO B 1 4 ? 14.875 84.75 40.312 1 24.66 4 PRO B C 1
ATOM 1412 O O . PRO B 1 4 ? 16.031 84.438 40.625 1 24.66 4 PRO B O 1
ATOM 1415 N N . LEU B 1 5 ? 14.07 83.812 40.719 1 26.16 5 LEU B N 1
ATOM 1416 C CA . LEU B 1 5 ? 14.258 82.375 40.844 1 26.16 5 LEU B CA 1
ATOM 1417 C C . LEU B 1 5 ? 14.555 81.75 39.5 1 26.16 5 LEU B C 1
ATOM 1419 O O . LEU B 1 5 ? 13.695 81.75 38.594 1 26.16 5 LEU B O 1
ATOM 1423 N N . SER B 1 6 ? 15.758 82.125 38.844 1 23.56 6 SER B N 1
ATOM 1424 C CA . SER B 1 6 ? 16.078 81.688 37.5 1 23.56 6 SER B CA 1
ATOM 1425 C C . SER B 1 6 ? 16.078 80.188 37.406 1 23.56 6 SER B C 1
ATOM 1427 O O . SER B 1 6 ? 16.719 79.5 38.219 1 23.56 6 SER B O 1
ATOM 1429 N N . ASN B 1 7 ? 14.992 79.438 37 1 23.81 7 ASN B N 1
ATOM 1430 C CA . ASN B 1 7 ? 14.594 78 36.812 1 23.81 7 ASN B CA 1
ATOM 1431 C C . A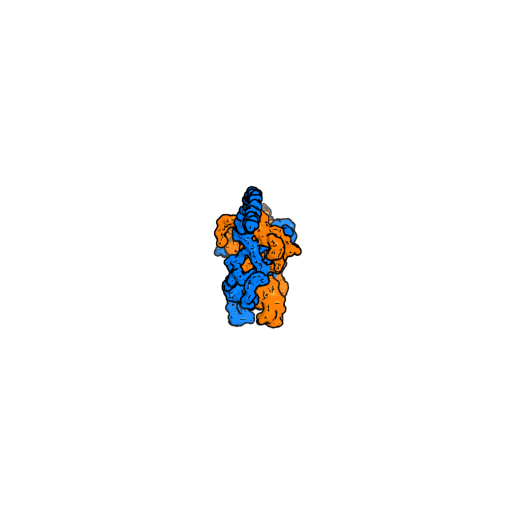SN B 1 7 ? 15.422 77.375 35.719 1 23.81 7 ASN B C 1
ATOM 1433 O O . ASN B 1 7 ? 14.992 76.375 35.125 1 23.81 7 ASN B O 1
ATOM 1437 N N . ARG B 1 8 ? 16.562 77.875 35.219 1 24 8 ARG B N 1
ATOM 1438 C CA . ARG B 1 8 ? 17.047 77.375 33.938 1 24 8 ARG B CA 1
ATOM 1439 C C . ARG B 1 8 ? 17.609 75.938 34.031 1 24 8 ARG B C 1
ATOM 1441 O O . ARG B 1 8 ? 18.703 75.75 34.562 1 24 8 ARG B O 1
ATOM 1448 N N . PHE B 1 9 ? 16.969 74.875 34.469 1 25.61 9 PHE B N 1
ATOM 1449 C CA . PHE B 1 9 ? 17.703 73.625 34.562 1 25.61 9 PHE B CA 1
ATOM 1450 C C . PHE B 1 9 ? 18.109 73.125 33.156 1 25.61 9 PHE B C 1
ATOM 1452 O O . PHE B 1 9 ? 17.281 73.062 32.25 1 25.61 9 PHE B O 1
ATOM 1459 N N . LEU B 1 10 ? 19.344 73.375 32.688 1 24.81 10 LEU B N 1
ATOM 1460 C CA . LEU B 1 10 ? 19.906 72.938 31.406 1 24.81 10 LEU B CA 1
ATOM 1461 C C . LEU B 1 10 ? 19.891 71.438 31.297 1 24.81 10 LEU B C 1
ATOM 1463 O O . LEU B 1 10 ? 20.422 70.75 32.156 1 24.81 10 LEU B O 1
ATOM 1467 N N . MET B 1 11 ? 18.828 70.812 30.75 1 24.09 11 MET B N 1
ATOM 1468 C CA . MET B 1 11 ? 18.641 69.438 30.484 1 24.09 11 MET B CA 1
ATOM 1469 C C . MET B 1 11 ? 19.734 68.875 29.578 1 24.09 11 MET B C 1
ATOM 1471 O O . MET B 1 11 ? 19.922 69.375 28.453 1 24.09 11 MET B O 1
ATOM 1475 N N . ARG B 1 12 ? 20.906 68.562 30.078 1 29.97 12 ARG B N 1
ATOM 1476 C CA . ARG B 1 12 ? 21.953 67.938 29.281 1 29.97 12 ARG B CA 1
ATOM 1477 C C . ARG B 1 12 ? 21.453 66.688 28.547 1 29.97 12 ARG B C 1
ATOM 1479 O O . ARG B 1 12 ? 20.812 65.812 29.156 1 29.97 12 ARG B O 1
ATOM 1486 N N . GLY B 1 13 ? 21.141 66.75 27.25 1 27.34 13 GLY B N 1
ATOM 1487 C CA . GLY B 1 13 ? 20.688 65.75 26.312 1 27.34 13 GLY B CA 1
ATOM 1488 C C . GLY B 1 13 ? 21.625 64.562 26.234 1 27.34 13 GLY B C 1
ATOM 1489 O O . GLY B 1 13 ? 22.812 64.688 25.984 1 27.34 13 GLY B O 1
ATOM 1490 N N . SER B 1 14 ? 21.531 63.562 27.094 1 29.61 14 SER B N 1
ATOM 1491 C CA . SER B 1 14 ? 22.391 62.375 27.016 1 29.61 14 SER B CA 1
ATOM 1492 C C . SER B 1 14 ? 22.359 61.75 25.625 1 29.61 14 SER B C 1
ATOM 1494 O O . SER B 1 14 ? 21.328 61.781 24.938 1 29.61 14 SER B O 1
ATOM 1496 N N . PRO B 1 15 ? 23.562 61.594 25.031 1 29.66 15 PRO B N 1
ATOM 1497 C CA . PRO B 1 15 ? 23.641 61.031 23.672 1 29.66 15 PRO B CA 1
ATOM 1498 C C . PRO B 1 15 ? 22.922 59.688 23.516 1 29.66 15 PRO B C 1
ATOM 1500 O O . PRO B 1 15 ? 22.844 58.938 24.484 1 29.66 15 PRO B O 1
ATOM 1503 N N . VAL B 1 16 ? 21.906 59.594 22.672 1 33.09 16 VAL B N 1
ATOM 1504 C CA . VAL B 1 16 ? 21.109 58.438 22.266 1 33.09 16 VAL B CA 1
ATOM 1505 C C . VAL B 1 16 ? 22.031 57.344 21.734 1 33.09 16 VAL B C 1
ATOM 1507 O O . VAL B 1 16 ? 22.781 57.531 20.781 1 33.09 16 VAL B O 1
ATOM 1510 N N . VAL B 1 17 ? 22.734 56.656 22.625 1 34.41 17 VAL B N 1
ATOM 1511 C CA . VAL B 1 17 ? 23.484 55.531 22.125 1 34.41 17 VAL B CA 1
ATOM 1512 C C . VAL B 1 17 ? 22.578 54.625 21.281 1 34.41 17 VAL B C 1
ATOM 1514 O O . VAL B 1 17 ? 21.422 54.406 21.641 1 34.41 17 VAL B O 1
ATOM 1517 N N . ASN B 1 18 ? 22.75 54.688 19.984 1 33.5 18 ASN B N 1
ATOM 1518 C CA . ASN B 1 18 ? 22.062 53.844 19 1 33.5 18 ASN B CA 1
ATOM 1519 C C . ASN B 1 18 ? 22.062 52.375 19.438 1 33.5 18 ASN B C 1
ATOM 1521 O O . ASN B 1 18 ? 23.094 51.844 19.844 1 33.5 18 ASN B O 1
ATOM 1525 N N . PRO B 1 19 ? 20.953 51.906 19.953 1 31.12 19 PRO B N 1
ATOM 1526 C CA . PRO B 1 19 ? 20.969 50.469 20.344 1 31.12 19 PRO B CA 1
ATOM 1527 C C . PRO B 1 19 ? 21.641 49.594 19.297 1 31.12 19 PRO B C 1
ATOM 1529 O O . PRO B 1 19 ? 21.688 49.938 18.125 1 31.12 19 PRO B O 1
ATOM 1532 N N . PRO B 1 20 ? 22.641 48.812 19.75 1 33.53 20 PRO B N 1
ATOM 1533 C CA . PRO B 1 20 ? 23.312 47.938 18.781 1 33.53 20 PRO B CA 1
ATOM 1534 C C . PRO B 1 20 ? 22.328 47.25 17.828 1 33.53 20 PRO B C 1
ATOM 1536 O O . PRO B 1 20 ? 21.141 47.062 18.172 1 33.53 20 PRO B O 1
ATOM 1539 N N . LEU B 1 21 ? 22.594 47.25 16.531 1 33.09 21 LEU B N 1
ATOM 1540 C CA . LEU B 1 21 ? 21.891 46.562 15.445 1 33.09 21 LEU B CA 1
ATOM 1541 C C . LEU B 1 21 ? 21.516 45.156 15.844 1 33.09 21 LEU B C 1
ATOM 1543 O O . LEU B 1 21 ? 22.375 44.344 16.219 1 33.09 21 LEU B O 1
ATOM 1547 N N . ARG B 1 22 ? 20.406 44.938 16.5 1 35.5 22 ARG B N 1
ATOM 1548 C CA . ARG B 1 22 ? 19.891 43.562 16.578 1 35.5 22 ARG B CA 1
ATOM 1549 C C . ARG B 1 22 ? 20.078 42.844 15.258 1 35.5 22 ARG B C 1
ATOM 1551 O O . ARG B 1 22 ? 19.531 43.25 14.234 1 35.5 22 ARG B O 1
ATOM 1558 N N . SER B 1 23 ? 21.219 42.375 14.992 1 32.88 23 SER B N 1
ATOM 1559 C CA . SER B 1 23 ? 21.312 41.469 13.852 1 32.88 23 SER B CA 1
ATOM 1560 C C . SER B 1 23 ? 20.078 40.594 13.773 1 32.88 23 SER B C 1
ATOM 1562 O O . SER B 1 23 ? 19.859 39.719 14.633 1 32.88 23 SER B O 1
ATOM 1564 N N . VAL B 1 24 ? 18.969 41.156 13.359 1 36.25 24 VAL B N 1
ATOM 1565 C CA . VAL B 1 24 ? 17.891 40.281 12.914 1 36.25 24 VAL B CA 1
ATOM 1566 C C . VAL B 1 24 ? 18.484 39.094 12.117 1 36.25 24 VAL B C 1
ATOM 1568 O O . VAL B 1 24 ? 19.016 39.312 11.023 1 36.25 24 VAL B O 1
ATOM 1571 N N . ILE B 1 25 ? 19.188 38.219 12.656 1 38.44 25 ILE B N 1
ATOM 1572 C CA . ILE B 1 25 ? 19.422 37 11.922 1 38.44 25 ILE B CA 1
ATOM 1573 C C . ILE B 1 25 ? 18.172 36.656 11.094 1 38.44 25 ILE B C 1
ATOM 1575 O O . ILE B 1 25 ? 17.094 36.438 11.641 1 38.44 25 ILE B O 1
ATOM 1579 N N . SER B 1 26 ? 17.938 37.281 10 1 37.19 26 SER B N 1
ATOM 1580 C CA . SER B 1 26 ? 16.969 36.875 8.984 1 37.19 26 SER B CA 1
ATOM 1581 C C . SER B 1 26 ? 16.828 35.344 8.953 1 37.19 26 SER B C 1
ATOM 1583 O O . SER B 1 26 ? 17.703 34.656 8.43 1 37.19 26 SER B O 1
ATOM 1585 N N . VAL B 1 27 ? 16.547 34.719 9.984 1 40.25 27 VAL B N 1
ATOM 1586 C CA . VAL B 1 27 ? 16.281 33.281 9.828 1 40.25 27 VAL B CA 1
ATOM 1587 C C . VAL B 1 27 ? 15.445 33.062 8.57 1 40.25 27 VAL B C 1
ATOM 1589 O O . VAL B 1 27 ? 14.297 33.5 8.484 1 40.25 27 VAL B O 1
ATOM 1592 N N . GLN B 1 28 ? 15.961 33.156 7.375 1 43.53 28 GLN B N 1
ATOM 1593 C CA . GLN B 1 28 ? 15.242 32.75 6.172 1 43.53 28 GLN B CA 1
ATOM 1594 C C . GLN B 1 28 ? 14.312 31.594 6.457 1 43.53 28 GLN B C 1
ATOM 1596 O O . GLN B 1 28 ? 14.695 30.625 7.125 1 43.53 28 GLN B O 1
ATOM 1601 N N . PRO B 1 29 ? 13.008 31.812 6.543 1 48.75 29 PRO B N 1
ATOM 1602 C CA . PRO B 1 29 ? 12.078 30.719 6.809 1 48.75 29 PRO B CA 1
ATOM 1603 C C . PRO B 1 29 ? 12.492 29.406 6.129 1 48.75 29 PRO B C 1
ATOM 1605 O O . PRO B 1 29 ? 13.055 29.438 5.031 1 48.75 29 PRO B O 1
ATOM 1608 N N . LEU B 1 30 ? 12.781 28.422 6.84 1 57.94 30 LEU B N 1
ATOM 1609 C CA . LEU B 1 30 ? 13.133 27.109 6.289 1 57.94 30 LEU B CA 1
ATOM 1610 C C . LEU B 1 30 ? 12.258 26.781 5.086 1 57.94 30 LEU B C 1
ATOM 1612 O O . LEU B 1 30 ? 11.055 27.047 5.094 1 57.94 30 LEU B O 1
ATOM 1616 N N . PRO B 1 31 ? 12.805 26.609 3.908 1 67.69 31 PRO B N 1
ATOM 1617 C CA . PRO B 1 31 ? 12.102 26.344 2.652 1 67.69 31 PRO B CA 1
ATOM 1618 C C . PRO B 1 31 ? 11.047 25.25 2.789 1 67.69 31 PRO B C 1
ATOM 1620 O O . PRO B 1 31 ? 10.117 25.188 1.979 1 67.69 31 PRO B O 1
ATOM 1623 N N . TYR B 1 32 ? 11.109 24.516 3.928 1 80.12 32 TYR B N 1
ATOM 1624 C CA . TYR B 1 32 ? 10.102 23.469 4.094 1 80.12 32 TYR B CA 1
ATOM 1625 C C . TYR B 1 32 ? 9.406 23.578 5.445 1 80.12 32 TYR B C 1
ATOM 1627 O O . TYR B 1 32 ? 10.07 23.625 6.488 1 80.12 32 TYR B O 1
ATOM 1635 N N . GLN B 1 33 ? 8.227 23.891 5.367 1 85.75 33 GLN B N 1
ATOM 1636 C CA . GLN B 1 33 ? 7.41 23.969 6.578 1 85.75 33 GLN B CA 1
ATOM 1637 C C . GLN B 1 33 ? 6.602 22.703 6.789 1 85.75 33 GLN B C 1
ATOM 1639 O O . GLN B 1 33 ? 6.141 22.078 5.824 1 85.75 33 GLN B O 1
ATOM 1644 N N . VAL B 1 34 ? 6.434 22.375 8.094 1 90.56 34 VAL B N 1
ATOM 1645 C CA . VAL B 1 34 ? 5.633 21.203 8.453 1 90.56 34 VAL B CA 1
ATOM 1646 C C . VAL B 1 34 ? 4.18 21.438 8.039 1 90.56 34 VAL B C 1
ATOM 1648 O O . VAL B 1 34 ? 3.635 22.516 8.219 1 90.56 34 VAL B O 1
ATOM 1651 N N . LEU B 1 35 ? 3.578 20.422 7.492 1 92.69 35 LEU B N 1
ATOM 1652 C CA . LEU B 1 35 ? 2.168 20.484 7.121 1 92.69 35 LEU B CA 1
ATOM 1653 C C . LEU B 1 35 ? 1.314 20.922 8.312 1 92.69 35 LEU B C 1
ATOM 1655 O O . LEU B 1 35 ? 1.472 20.406 9.414 1 92.69 35 LEU B O 1
ATOM 1659 N N . PRO B 1 36 ? 0.529 21.922 8.055 1 89.44 36 PRO B N 1
ATOM 1660 C CA . PRO B 1 36 ? -0.284 22.406 9.172 1 89.44 36 PRO B CA 1
ATOM 1661 C C . PRO B 1 36 ? -1.194 21.328 9.75 1 89.44 36 PRO B C 1
ATOM 1663 O O . PRO B 1 36 ? -1.531 20.359 9.055 1 89.44 36 PRO B O 1
ATOM 1666 N N . LYS B 1 37 ? -1.497 21.5 10.977 1 89.19 37 LYS B N 1
ATOM 1667 C CA . LYS B 1 37 ? -2.486 20.609 11.578 1 89.19 37 LYS B CA 1
ATOM 1668 C C . LYS B 1 37 ? -3.826 20.719 10.852 1 89.19 37 LYS B C 1
ATOM 1670 O O . LYS B 1 37 ? -4.195 21.781 10.359 1 89.19 37 LYS B O 1
ATOM 1675 N N . THR B 1 38 ? -4.59 19.594 10.922 1 90 38 THR B N 1
ATOM 1676 C CA . THR B 1 38 ? -5.812 19.453 10.141 1 90 38 THR B CA 1
ATOM 1677 C C . THR B 1 38 ? -6.824 20.531 10.539 1 90 38 THR B C 1
ATOM 1679 O O . THR B 1 38 ? -7.453 21.141 9.672 1 90 38 THR B O 1
ATOM 1682 N N . GLU B 1 39 ? -6.93 20.844 11.773 1 89.06 39 GLU B N 1
ATOM 1683 C CA . GLU B 1 39 ? -7.965 21.734 12.289 1 89.06 39 GLU B CA 1
ATOM 1684 C C . GLU B 1 39 ? -7.676 23.188 11.922 1 89.06 39 GLU B C 1
ATOM 1686 O O . GLU B 1 39 ? -8.555 24.047 12.016 1 89.06 39 GLU B O 1
ATOM 1691 N N . SER B 1 40 ? -6.422 23.453 11.539 1 90.31 40 SER B N 1
ATOM 1692 C CA . SER B 1 40 ? -6.059 24.828 11.188 1 90.31 40 SER B CA 1
ATOM 1693 C C . SER B 1 40 ? -6.465 25.156 9.758 1 90.31 40 SER B C 1
ATOM 1695 O O . SER B 1 40 ? -6.461 26.328 9.359 1 90.31 40 SER B O 1
ATOM 1697 N N . LEU B 1 41 ? -6.855 24.156 8.984 1 92.56 41 LEU B N 1
ATOM 1698 C CA . LEU B 1 41 ? -7.266 24.359 7.598 1 92.56 41 LEU B CA 1
ATOM 1699 C C . LEU B 1 41 ? -8.773 24.547 7.5 1 92.56 41 LEU B C 1
ATOM 1701 O O . LEU B 1 41 ? -9.531 24.016 8.32 1 92.56 41 LEU B O 1
ATOM 1705 N N . PRO B 1 42 ? -9.141 25.375 6.465 1 94.25 42 PRO B N 1
ATOM 1706 C CA . PRO B 1 42 ? -10.586 25.547 6.297 1 94.25 42 PRO B CA 1
ATOM 1707 C C . PRO B 1 42 ? -11.328 24.234 6.129 1 94.25 42 PRO B C 1
ATOM 1709 O O . PRO B 1 42 ? -10.828 23.312 5.465 1 94.25 42 PRO B O 1
ATOM 1712 N N . ASP B 1 43 ? -12.484 24.141 6.797 1 92.94 43 ASP B N 1
ATOM 1713 C CA . ASP B 1 43 ? -13.344 22.969 6.688 1 92.94 43 ASP B CA 1
ATOM 1714 C C . ASP B 1 43 ? -14.367 23.141 5.566 1 92.94 43 ASP B C 1
ATOM 1716 O O . ASP B 1 43 ? -15.312 23.906 5.699 1 92.94 43 ASP B O 1
ATOM 1720 N N . ASP B 1 44 ? -14.141 22.531 4.48 1 90 44 ASP B N 1
ATOM 1721 C CA . ASP B 1 44 ? -15.062 22.625 3.352 1 90 44 ASP B CA 1
ATOM 1722 C C . ASP B 1 44 ? -16.156 21.562 3.436 1 90 44 ASP B C 1
ATOM 1724 O O . ASP B 1 44 ? -16.969 21.438 2.527 1 90 44 ASP B O 1
ATOM 1728 N N . GLY B 1 45 ? -16.156 20.781 4.543 1 89.06 45 GLY B N 1
ATOM 1729 C CA . GLY B 1 45 ? -17.172 19.766 4.75 1 89.06 45 GLY B CA 1
ATOM 1730 C C . GLY B 1 45 ? -16.922 18.5 3.947 1 89.06 45 GLY B C 1
ATOM 1731 O O . GLY B 1 45 ? -17.703 17.547 4.012 1 89.06 45 GLY B O 1
ATOM 1732 N N . GLU B 1 46 ? -15.852 18.5 3.203 1 87.94 46 GLU B N 1
ATOM 1733 C CA . GLU B 1 46 ? -15.555 17.328 2.377 1 87.94 46 GLU B CA 1
ATOM 1734 C C . GLU B 1 46 ? -14.984 16.188 3.215 1 87.94 46 GLU B C 1
ATOM 1736 O O . GLU B 1 46 ? -13.93 16.328 3.834 1 87.94 46 GLU B O 1
ATOM 1741 N N . THR B 1 47 ? -15.75 15.109 3.223 1 86.25 47 THR B N 1
ATOM 1742 C CA . THR B 1 47 ? -15.305 13.977 4.016 1 86.25 47 THR B CA 1
ATOM 1743 C C . THR B 1 47 ? -14.648 12.922 3.129 1 86.25 47 THR B C 1
ATOM 1745 O O . THR B 1 47 ? -13.914 12.062 3.617 1 86.25 47 THR B O 1
ATOM 1748 N N . TRP B 1 48 ? -14.977 12.984 1.859 1 88.69 48 TRP B N 1
ATOM 1749 C CA . TRP B 1 48 ? -14.352 12.109 0.87 1 88.69 48 TRP B CA 1
ATOM 1750 C C . TRP B 1 48 ? -14.336 12.773 -0.505 1 88.69 48 TRP B C 1
ATOM 1752 O O . TRP B 1 48 ? -15.008 13.781 -0.722 1 88.69 48 TRP B O 1
ATOM 1762 N N . HIS B 1 49 ? -13.531 12.305 -1.328 1 90.75 49 HIS B N 1
ATOM 1763 C CA . HIS B 1 49 ? -13.406 12.891 -2.656 1 90.75 49 HIS B CA 1
ATOM 1764 C C . HIS B 1 49 ? -12.992 11.844 -3.686 1 90.75 49 HIS B C 1
ATOM 1766 O O . HIS B 1 49 ? -12.086 11.047 -3.436 1 90.75 49 HIS B O 1
ATOM 1772 N N . GLU B 1 50 ? -13.711 11.75 -4.793 1 88.31 50 GLU B N 1
ATOM 1773 C CA . GLU B 1 50 ? -13.273 10.945 -5.93 1 88.31 50 GLU B CA 1
ATOM 1774 C C . GLU B 1 50 ? -12.578 11.805 -6.977 1 88.31 50 GLU B C 1
ATOM 1776 O O . GLU B 1 50 ? -13.039 12.906 -7.297 1 88.31 50 GLU B O 1
ATOM 1781 N N . GLY B 1 51 ? -11.5 11.281 -7.527 1 93.06 51 GLY B N 1
ATOM 1782 C CA . GLY B 1 51 ? -10.695 12.055 -8.461 1 93.06 51 GLY B CA 1
ATOM 1783 C C . GLY B 1 51 ? -9.523 12.75 -7.801 1 93.06 51 GLY B C 1
ATOM 1784 O O . GLY B 1 51 ? -9.18 12.453 -6.656 1 93.06 51 GLY B O 1
ATOM 1785 N N . PRO B 1 52 ? -8.867 13.688 -8.508 1 96.94 52 PRO B N 1
ATOM 1786 C CA . PRO B 1 52 ? -7.711 14.383 -7.945 1 96.94 52 PRO B CA 1
ATOM 1787 C C . PRO B 1 52 ? -8.062 15.203 -6.703 1 96.94 52 PRO B C 1
ATOM 1789 O O . PRO B 1 52 ? -9.055 15.938 -6.703 1 96.94 52 PRO B O 1
ATOM 1792 N N . LEU B 1 53 ? -7.289 15.086 -5.762 1 96.69 53 LEU B N 1
ATOM 1793 C CA . LEU B 1 53 ? -7.504 15.812 -4.512 1 96.69 53 LEU B CA 1
ATOM 1794 C C . LEU B 1 53 ? -6.898 17.203 -4.59 1 96.69 53 LEU B C 1
ATOM 1796 O O . LEU B 1 53 ? -5.855 17.406 -5.219 1 96.69 53 LEU B O 1
ATOM 1800 N N . ASN B 1 54 ? -7.551 18.094 -3.967 1 96.69 54 ASN B N 1
ATOM 1801 C CA . ASN B 1 54 ? -6.883 19.344 -3.615 1 96.69 54 ASN B CA 1
ATOM 1802 C C . ASN B 1 54 ? -5.832 19.141 -2.529 1 96.69 54 ASN B C 1
ATOM 1804 O O . ASN B 1 54 ? -6.172 18.859 -1.377 1 96.69 54 ASN B O 1
ATOM 1808 N N . THR B 1 55 ? -4.562 19.312 -2.891 1 96.88 55 THR B N 1
ATOM 1809 C CA . THR B 1 55 ? -3.455 18.938 -2.016 1 96.88 55 THR B CA 1
ATOM 1810 C C . THR B 1 55 ? -3.383 19.891 -0.814 1 96.88 55 THR B C 1
ATOM 1812 O O . THR B 1 55 ? -2.707 19.594 0.173 1 96.88 55 THR B O 1
ATOM 1815 N N . GLU B 1 56 ? -4.082 21.016 -0.848 1 94.94 56 GLU B N 1
ATOM 1816 C CA . GLU B 1 56 ? -4.062 21.969 0.253 1 94.94 56 GLU B CA 1
ATOM 1817 C C . GLU B 1 56 ? -5.328 21.875 1.098 1 94.94 56 GLU B C 1
ATOM 1819 O O . GLU B 1 56 ? -5.566 22.703 1.974 1 94.94 56 GLU B O 1
ATOM 1824 N N . SER B 1 57 ? -6.09 20.906 0.804 1 95.69 57 SER B N 1
ATOM 1825 C CA . SER B 1 57 ? -7.375 20.766 1.479 1 95.69 57 SER B CA 1
ATOM 1826 C C . SER B 1 57 ? -7.211 20.125 2.855 1 95.69 57 SER B C 1
ATOM 1828 O O . SER B 1 57 ? -6.211 19.469 3.121 1 95.69 57 SER B O 1
ATOM 1830 N N . ARG B 1 58 ? -8.219 20.344 3.67 1 95.12 58 ARG B N 1
ATOM 1831 C CA . ARG B 1 58 ? -8.273 19.703 4.98 1 95.12 58 ARG B CA 1
ATOM 1832 C C . ARG B 1 58 ? -8.297 18.188 4.852 1 95.12 58 ARG B C 1
ATOM 1834 O O . ARG B 1 58 ? -7.691 17.484 5.656 1 95.12 58 ARG B O 1
ATOM 1841 N N . LEU B 1 59 ? -8.977 17.656 3.852 1 94.88 59 LEU B N 1
ATOM 1842 C CA . LEU B 1 59 ? -9.039 16.219 3.615 1 94.88 59 LEU B CA 1
ATOM 1843 C C . LEU B 1 59 ? -7.656 15.656 3.336 1 94.88 59 LEU B C 1
ATOM 1845 O O . LEU B 1 59 ? -7.258 14.648 3.934 1 94.88 59 LEU B O 1
ATOM 1849 N N . ALA B 1 60 ? -6.934 16.328 2.479 1 96.25 60 ALA B N 1
ATOM 1850 C CA . ALA B 1 60 ? -5.586 15.867 2.15 1 96.25 60 ALA B CA 1
ATOM 1851 C C . ALA B 1 60 ? -4.691 15.875 3.387 1 96.25 60 ALA B C 1
ATOM 1853 O O . ALA B 1 60 ? -3.941 14.922 3.623 1 96.25 60 ALA B O 1
ATOM 1854 N N . ALA B 1 61 ? -4.77 16.938 4.09 1 94.56 61 ALA B N 1
ATOM 1855 C CA . ALA B 1 61 ? -3.975 17.047 5.309 1 94.56 61 ALA B CA 1
ATOM 1856 C C . ALA B 1 61 ? -4.352 15.953 6.309 1 94.56 61 ALA B C 1
ATOM 1858 O O . ALA B 1 61 ? -3.477 15.328 6.91 1 94.56 61 ALA B O 1
ATOM 1859 N N . ARG B 1 62 ? -5.609 15.773 6.527 1 93.44 62 ARG B N 1
ATOM 1860 C CA . ARG B 1 62 ? -6.094 14.758 7.457 1 93.44 62 ARG B CA 1
ATOM 1861 C C . ARG B 1 62 ? -5.574 13.375 7.078 1 93.44 62 ARG B C 1
ATOM 1863 O O . ARG B 1 62 ? -5.066 12.641 7.926 1 93.44 62 ARG B O 1
ATOM 1870 N N . LEU B 1 63 ? -5.754 12.977 5.809 1 95.06 63 LEU B N 1
ATOM 1871 C CA . LEU B 1 63 ? -5.281 11.688 5.316 1 95.06 63 LEU B CA 1
ATOM 1872 C C . LEU B 1 63 ? -3.777 11.547 5.52 1 95.06 63 LEU B C 1
ATOM 1874 O O . LEU B 1 63 ? -3.303 10.492 5.953 1 95.06 63 LEU B O 1
ATOM 1878 N N . THR B 1 64 ? -3.055 12.602 5.207 1 96.38 64 THR B N 1
ATOM 1879 C CA . THR B 1 64 ? -1.6 12.586 5.312 1 96.38 64 THR B CA 1
ATOM 1880 C C . THR B 1 64 ? -1.161 12.398 6.762 1 96.38 64 THR B C 1
ATOM 1882 O O . THR B 1 64 ? -0.356 11.516 7.059 1 96.38 64 THR B O 1
ATOM 1885 N N . TRP B 1 65 ? -1.687 13.172 7.602 1 93.31 65 TRP B N 1
ATOM 1886 C CA . TRP B 1 65 ? -1.32 13.062 9.008 1 93.31 65 TRP B CA 1
ATOM 1887 C C . TRP B 1 65 ? -1.688 11.688 9.562 1 93.31 65 TRP B C 1
ATOM 1889 O O . TRP B 1 65 ? -0.929 11.094 10.336 1 93.31 65 TRP B O 1
ATOM 1899 N N . LYS B 1 66 ? -2.818 11.211 9.211 1 92.75 66 LYS B N 1
ATOM 1900 C CA . LYS B 1 66 ? -3.223 9.875 9.641 1 92.75 66 LYS B CA 1
ATOM 1901 C C . LYS B 1 66 ? -2.195 8.828 9.211 1 92.75 66 LYS B C 1
ATOM 1903 O O . LYS B 1 66 ? -1.843 7.945 9.992 1 92.75 66 LYS B O 1
ATOM 1908 N N . ALA B 1 67 ? -1.771 8.898 7.973 1 94.81 67 ALA B N 1
ATOM 1909 C CA . ALA B 1 67 ? -0.789 7.949 7.453 1 94.81 67 ALA B CA 1
ATOM 1910 C C . ALA B 1 67 ? 0.529 8.047 8.219 1 94.81 67 ALA B C 1
ATOM 1912 O O . ALA B 1 67 ? 1.153 7.031 8.523 1 94.81 67 ALA B O 1
ATOM 1913 N N . PHE B 1 68 ? 0.962 9.219 8.516 1 93.06 68 PHE B N 1
ATOM 1914 C CA . PHE B 1 68 ? 2.215 9.406 9.234 1 93.06 68 PHE B CA 1
ATOM 1915 C C . PHE B 1 68 ? 2.111 8.852 10.648 1 93.06 68 PHE B C 1
ATOM 1917 O O . PHE B 1 68 ? 3.025 8.172 11.125 1 93.06 68 PHE B O 1
ATOM 1924 N N . GLU B 1 69 ? 1.04 9.109 11.297 1 90.62 69 GLU B N 1
ATOM 1925 C CA . GLU B 1 69 ? 0.869 8.688 12.688 1 90.62 69 GLU B CA 1
ATOM 1926 C C . GLU B 1 69 ? 0.639 7.18 12.781 1 90.62 69 GLU B C 1
ATOM 1928 O O . GLU B 1 69 ? 1.191 6.52 13.664 1 90.62 69 GLU B O 1
ATOM 1933 N N . ALA B 1 70 ? -0.117 6.625 11.875 1 89.94 70 ALA B N 1
ATOM 1934 C CA . ALA B 1 70 ? -0.567 5.242 12.016 1 89.94 70 ALA B CA 1
ATOM 1935 C C . ALA B 1 70 ? 0.397 4.277 11.336 1 89.94 70 ALA B C 1
ATOM 1937 O O . ALA B 1 70 ? 0.377 3.076 11.602 1 89.94 70 ALA B O 1
ATOM 1938 N N . ASP B 1 71 ? 1.216 4.777 10.414 1 89.81 71 ASP B N 1
ATOM 1939 C CA . ASP B 1 71 ? 2.029 3.83 9.656 1 89.81 71 ASP B CA 1
ATOM 1940 C C . ASP B 1 71 ? 3.492 4.266 9.625 1 89.81 71 ASP B C 1
ATOM 1942 O O . ASP B 1 71 ? 4.352 3.613 10.219 1 89.81 71 ASP B O 1
ATOM 1946 N N . ILE B 1 72 ? 3.799 5.402 9.039 1 90.5 72 ILE B N 1
ATOM 1947 C CA . ILE B 1 72 ? 5.172 5.82 8.781 1 90.5 72 ILE B CA 1
ATOM 1948 C C . ILE B 1 72 ? 5.934 5.938 10.102 1 90.5 72 ILE B C 1
ATOM 1950 O O . ILE B 1 72 ? 7 5.336 10.266 1 90.5 72 ILE B O 1
ATOM 1954 N N . ASN B 1 73 ? 5.414 6.594 11.047 1 90.5 73 ASN B N 1
ATOM 1955 C CA . ASN B 1 73 ? 6.145 6.844 12.281 1 90.5 73 ASN B CA 1
ATOM 1956 C C . ASN B 1 73 ? 6.113 5.629 13.203 1 90.5 73 ASN B C 1
ATOM 1958 O O . ASN B 1 73 ? 6.852 5.574 14.195 1 90.5 73 ASN B O 1
ATOM 1962 N N . GLN B 1 74 ? 5.273 4.633 12.945 1 87.12 74 GLN B N 1
ATOM 1963 C CA . GLN B 1 74 ? 5.305 3.381 13.688 1 87.12 74 GLN B CA 1
ATOM 1964 C C . GLN B 1 74 ? 6.492 2.518 13.273 1 87.12 74 GLN B C 1
ATOM 1966 O O . GLN B 1 74 ? 6.898 1.613 14.008 1 87.12 74 GLN B O 1
ATOM 1971 N N . ARG B 1 75 ? 7.062 2.801 12.094 1 82.44 75 ARG B N 1
ATOM 1972 C CA . ARG B 1 75 ? 8.141 1.977 11.555 1 82.44 75 ARG B CA 1
ATOM 1973 C C . ARG B 1 75 ? 9.492 2.645 11.758 1 82.44 75 ARG B C 1
ATOM 1975 O O . ARG B 1 75 ? 10.539 2.047 11.477 1 82.44 75 ARG B O 1
ATOM 1982 N N . ILE B 1 76 ? 9.422 3.902 12.086 1 76.62 76 ILE B N 1
ATOM 1983 C CA . ILE B 1 76 ? 10.664 4.633 12.305 1 7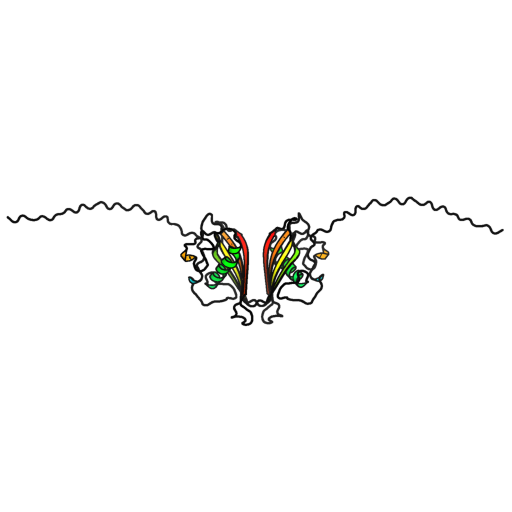6.62 76 ILE B CA 1
ATOM 1984 C C . ILE B 1 76 ? 11.227 4.297 13.68 1 76.62 76 ILE B C 1
ATOM 1986 O O . ILE B 1 76 ? 10.508 4.359 14.68 1 76.62 76 ILE B O 1
ATOM 1990 N N . GLU B 1 77 ? 12.43 3.906 13.75 1 74.38 77 GLU B N 1
ATOM 1991 C CA . GLU B 1 77 ? 13.07 3.428 14.969 1 74.38 77 GLU B CA 1
ATOM 1992 C C . GLU B 1 77 ? 13.359 4.578 15.93 1 74.38 77 GLU B C 1
ATOM 1994 O O . GLU B 1 77 ? 13.219 4.426 17.141 1 74.38 77 GLU B O 1
ATOM 1999 N N . ASN B 1 78 ? 13.734 5.711 15.406 1 76.62 78 ASN B N 1
ATOM 2000 C CA . ASN B 1 78 ? 14.102 6.848 16.25 1 76.62 78 ASN B CA 1
ATOM 2001 C C . ASN B 1 78 ? 12.875 7.516 16.859 1 76.62 78 ASN B C 1
ATOM 2003 O O . ASN B 1 78 ? 11.766 7.375 16.344 1 76.62 78 ASN B O 1
ATOM 2007 N N . GLU B 1 79 ? 13.133 8.18 18 1 80.19 79 GLU B N 1
ATOM 2008 C CA . GLU B 1 79 ? 12.055 8.875 18.703 1 80.19 79 GLU B CA 1
ATOM 2009 C C . GLU B 1 79 ? 11.57 10.086 17.906 1 80.19 79 GLU B C 1
ATOM 2011 O O . GLU B 1 79 ? 10.398 10.453 18 1 80.19 79 GLU B O 1
ATOM 2016 N N . MET B 1 80 ? 12.523 10.656 17.188 1 84.62 80 MET B N 1
ATOM 2017 C CA . MET B 1 80 ? 12.141 11.844 16.422 1 84.62 80 MET B CA 1
ATOM 2018 C C . MET B 1 80 ? 11.32 11.453 15.203 1 84.62 80 MET B C 1
ATOM 2020 O O . MET B 1 80 ? 11.773 10.664 14.375 1 84.62 80 MET B O 1
ATOM 2024 N N . MET B 1 81 ? 10.195 12.008 15.125 1 88.06 81 MET B N 1
ATOM 2025 C CA . MET B 1 81 ? 9.234 11.578 14.117 1 88.06 81 MET B CA 1
ATOM 2026 C C . MET B 1 81 ? 9.508 12.266 12.781 1 88.06 81 MET B C 1
ATOM 2028 O O . MET B 1 81 ? 10.102 13.352 12.742 1 88.06 81 MET B O 1
ATOM 2032 N N . TRP B 1 82 ? 9.148 11.609 11.75 1 90.62 82 TRP B N 1
ATOM 2033 C CA . TRP B 1 82 ? 9.055 12.25 10.445 1 90.62 82 TRP B CA 1
ATOM 2034 C C . TRP B 1 82 ? 7.762 13.055 10.328 1 90.62 82 TRP B C 1
ATOM 2036 O O . TRP B 1 82 ? 6.727 12.656 10.867 1 90.62 82 TRP B O 1
ATOM 2046 N N . VAL B 1 83 ? 7.91 14.164 9.695 1 91.62 83 VAL B N 1
ATOM 2047 C CA . VAL B 1 83 ? 6.734 15.016 9.531 1 91.62 83 VAL B CA 1
ATOM 2048 C C . VAL B 1 83 ? 6.465 15.242 8.039 1 91.62 83 VAL B C 1
ATOM 2050 O O . VAL B 1 83 ? 7.398 15.336 7.242 1 91.62 83 VAL B O 1
ATOM 2053 N N . PRO B 1 84 ? 5.121 15.242 7.691 1 94.5 84 PRO B N 1
ATOM 2054 C CA . PRO B 1 84 ? 4.82 15.656 6.32 1 94.5 84 PRO B CA 1
ATOM 2055 C C . PRO B 1 84 ? 5.098 17.141 6.082 1 94.5 84 PRO B C 1
ATOM 2057 O O . PRO B 1 84 ? 4.793 17.969 6.941 1 94.5 84 PRO B O 1
ATOM 2060 N N . LEU B 1 85 ? 5.688 17.406 4.965 1 93.56 85 LEU B N 1
ATOM 2061 C CA . LEU B 1 85 ? 6.02 18.781 4.613 1 93.56 85 LEU B CA 1
ATOM 2062 C C . LEU B 1 85 ? 5.07 19.312 3.541 1 93.56 85 LEU B C 1
ATOM 2064 O O . LEU B 1 85 ? 4.664 20.484 3.586 1 93.56 85 LEU B O 1
ATOM 2068 N N . ARG B 1 86 ? 4.742 18.5 2.598 1 94.75 86 ARG B N 1
ATOM 2069 C CA . ARG B 1 86 ? 3.893 18.906 1.484 1 94.75 86 ARG B CA 1
ATOM 2070 C C . ARG B 1 86 ? 3.248 17.688 0.814 1 94.75 86 ARG B C 1
ATOM 2072 O O . ARG B 1 86 ? 3.908 16.672 0.588 1 94.75 86 ARG B O 1
ATOM 2079 N N . VAL B 1 87 ? 1.924 17.828 0.578 1 97.25 87 VAL B N 1
ATOM 2080 C CA . VAL B 1 87 ? 1.274 16.844 -0.281 1 97.25 87 VAL B CA 1
ATOM 2081 C C . VAL B 1 87 ? 1.513 17.203 -1.747 1 97.25 87 VAL B C 1
ATOM 2083 O O . VAL B 1 87 ? 1.071 18.25 -2.217 1 97.25 87 VAL B O 1
ATOM 2086 N N . LEU B 1 88 ? 2.213 16.375 -2.391 1 97.31 88 LEU B N 1
ATOM 2087 C CA . LEU B 1 88 ? 2.586 16.656 -3.773 1 97.31 88 LEU B CA 1
ATOM 2088 C C . LEU B 1 88 ? 1.444 16.312 -4.727 1 97.31 88 LEU B C 1
ATOM 2090 O O . LEU B 1 88 ? 1.211 17.031 -5.699 1 97.31 88 LEU B O 1
ATOM 2094 N N . SER B 1 89 ? 0.744 15.25 -4.504 1 97.06 89 SER B N 1
ATOM 2095 C CA . SER B 1 89 ? -0.406 14.836 -5.301 1 97.06 89 SER B CA 1
ATOM 2096 C C . SER B 1 89 ? -1.26 13.82 -4.551 1 97.06 89 SER B C 1
ATOM 2098 O O . SER B 1 89 ? -0.806 13.219 -3.574 1 97.06 89 SER B O 1
ATOM 2100 N N . GLY B 1 90 ? -2.473 13.688 -4.973 1 96.94 90 GLY B N 1
ATOM 2101 C CA . GLY B 1 90 ? -3.412 12.727 -4.406 1 96.94 90 GLY B CA 1
ATOM 2102 C C . GLY B 1 90 ? -4.602 12.453 -5.305 1 96.94 90 GLY B C 1
ATOM 2103 O O . GLY B 1 90 ? -5.039 13.336 -6.051 1 96.94 90 GLY B O 1
ATOM 2104 N N . ASP B 1 91 ? -5.098 11.242 -5.25 1 95.31 91 ASP B N 1
ATOM 2105 C CA . ASP B 1 91 ? -6.27 10.82 -6.016 1 95.31 91 ASP B CA 1
ATOM 2106 C C . ASP B 1 91 ? -7.168 9.906 -5.188 1 95.31 91 ASP B C 1
ATOM 2108 O O . ASP B 1 91 ? -6.68 9.016 -4.492 1 95.31 91 ASP B O 1
ATOM 2112 N N . GLY B 1 92 ? -8.445 10.219 -5.199 1 90.94 92 GLY B N 1
ATOM 2113 C CA . GLY B 1 92 ? -9.422 9.352 -4.57 1 90.94 92 GLY B CA 1
ATOM 2114 C C . GLY B 1 92 ? -10.234 8.547 -5.566 1 90.94 92 GLY B C 1
ATOM 2115 O O . GLY B 1 92 ? -10.609 9.055 -6.625 1 90.94 92 GLY B O 1
ATOM 2116 N N . GLN B 1 93 ? -10.57 7.316 -5.289 1 83.94 93 GLN B N 1
ATOM 2117 C CA . GLN B 1 93 ? -11.383 6.426 -6.109 1 83.94 93 GLN B CA 1
ATOM 2118 C C . GLN B 1 93 ? -12.367 5.637 -5.254 1 83.94 93 GLN B C 1
ATOM 2120 O O . GLN B 1 93 ? -11.977 4.98 -4.289 1 83.94 93 GLN B O 1
ATOM 2125 N N . VAL B 1 94 ? -13.539 5.793 -5.656 1 81.38 94 VAL B N 1
ATOM 2126 C CA . VAL B 1 94 ? -14.531 4.961 -4.984 1 81.38 94 VAL B CA 1
ATOM 2127 C C . VAL B 1 94 ? -14.289 3.49 -5.324 1 81.38 94 VAL B C 1
ATOM 2129 O O . VAL B 1 94 ? -14.156 3.133 -6.5 1 81.38 94 VAL B O 1
ATOM 2132 N N . VAL B 1 95 ? -14.109 2.76 -4.293 1 78.62 95 VAL B N 1
ATOM 2133 C CA . VAL B 1 95 ? -13.828 1.345 -4.5 1 78.62 95 VAL B CA 1
ATOM 2134 C C . VAL B 1 95 ? -14.898 0.497 -3.82 1 78.62 95 VAL B C 1
ATOM 2136 O O . VAL B 1 95 ? -15.406 0.861 -2.756 1 78.62 95 VAL B O 1
ATOM 2139 N N . SER B 1 96 ? -15.305 -0.523 -4.508 1 81.25 96 SER B N 1
ATOM 2140 C CA . SER B 1 96 ? -16.172 -1.573 -3.992 1 81.25 96 SER B CA 1
ATOM 2141 C C . SER B 1 96 ? -15.695 -2.953 -4.422 1 81.25 96 SER B C 1
ATOM 2143 O O . SER B 1 96 ? -15.609 -3.242 -5.617 1 81.25 96 SER B O 1
ATOM 2145 N N . GLY B 1 97 ? -15.234 -3.74 -3.455 1 83.12 97 GLY B N 1
ATOM 2146 C CA . GLY B 1 97 ? -14.695 -5.051 -3.775 1 83.12 97 GLY B CA 1
ATOM 2147 C C . GLY B 1 97 ? -13.953 -5.691 -2.619 1 83.12 97 GLY B C 1
ATOM 2148 O O . GLY B 1 97 ? -14.43 -5.672 -1.481 1 83.12 97 GLY B O 1
ATOM 2149 N N . VAL B 1 98 ? -12.852 -6.371 -3.025 1 86.69 98 VAL B N 1
ATOM 2150 C CA . VAL B 1 98 ? -12.102 -7.078 -1.993 1 86.69 98 VAL B CA 1
ATOM 2151 C C . VAL B 1 98 ? -10.664 -6.574 -1.962 1 86.69 98 VAL B C 1
ATOM 2153 O O . VAL B 1 98 ? -10.039 -6.383 -3.012 1 86.69 98 VAL B O 1
ATOM 2156 N N . LEU B 1 99 ? -10.211 -6.238 -0.789 1 88 99 LEU B N 1
ATOM 2157 C CA . LEU B 1 99 ? -8.812 -5.906 -0.539 1 88 99 LEU B CA 1
ATOM 2158 C C . LEU B 1 99 ? -8.055 -7.117 -0.008 1 88 99 LEU B C 1
ATOM 2160 O O . LEU B 1 99 ? -8.5 -7.766 0.942 1 88 99 LEU B O 1
ATOM 2164 N N . TYR B 1 100 ? -6.969 -7.461 -0.683 1 92.56 100 TYR B N 1
ATOM 2165 C CA . TYR B 1 100 ? -6.109 -8.547 -0.233 1 92.56 100 TYR B CA 1
ATOM 2166 C C . TYR B 1 100 ? -4.781 -8.016 0.29 1 92.56 100 TYR B C 1
ATOM 2168 O O . TYR B 1 100 ? -4.203 -7.098 -0.293 1 92.56 100 TYR B O 1
ATOM 2176 N N . ASP B 1 101 ? -4.398 -8.555 1.351 1 92.81 101 ASP B N 1
ATOM 2177 C CA . ASP B 1 101 ? -3.088 -8.312 1.945 1 92.81 101 ASP B CA 1
ATOM 2178 C C . ASP B 1 101 ? -2.252 -9.594 1.97 1 92.81 101 ASP B C 1
ATOM 2180 O O . ASP B 1 101 ? -2.52 -10.5 2.76 1 92.81 101 ASP B O 1
ATOM 2184 N N . LEU B 1 102 ? -1.208 -9.648 1.092 1 96.88 102 LEU B N 1
ATOM 2185 C CA . LEU B 1 102 ? -0.425 -10.875 0.944 1 96.88 102 LEU B CA 1
ATOM 2186 C C . LEU B 1 102 ? 1.019 -10.648 1.383 1 96.88 102 LEU B C 1
ATOM 2188 O O . LEU B 1 102 ? 1.581 -9.578 1.156 1 96.88 102 LEU B O 1
ATOM 2192 N N . LYS B 1 103 ? 1.569 -11.586 1.983 1 96.75 103 LYS B N 1
ATOM 2193 C CA . LYS B 1 103 ? 3.006 -11.703 2.209 1 96.75 103 LYS B CA 1
ATOM 2194 C C . LYS B 1 103 ? 3.604 -12.836 1.371 1 96.75 103 LYS B C 1
ATOM 2196 O O . LYS B 1 103 ? 3.172 -13.984 1.473 1 96.75 103 LYS B O 1
ATOM 2201 N N . VAL B 1 104 ? 4.594 -12.484 0.591 1 97.56 104 VAL B N 1
ATOM 2202 C CA . VAL B 1 104 ? 5.07 -13.453 -0.389 1 97.56 104 VAL B CA 1
ATOM 2203 C C . VAL B 1 104 ? 6.594 -13.523 -0.35 1 97.56 104 VAL B C 1
ATOM 2205 O O . VAL B 1 104 ? 7.27 -12.492 -0.354 1 97.56 104 VAL B O 1
ATOM 2208 N N . LEU B 1 105 ? 7.117 -14.719 -0.236 1 95.44 105 LEU B N 1
ATOM 2209 C CA . LEU B 1 105 ? 8.539 -14.961 -0.464 1 95.44 105 LEU B CA 1
ATOM 2210 C C . LEU B 1 105 ? 8.852 -14.984 -1.956 1 95.44 105 LEU B C 1
ATOM 2212 O O . LEU B 1 105 ? 8.234 -15.734 -2.713 1 95.44 105 LEU B O 1
ATOM 2216 N N . ALA B 1 106 ? 9.75 -14.156 -2.305 1 94.56 106 ALA B N 1
ATOM 2217 C CA . ALA B 1 106 ? 10.148 -14.047 -3.705 1 94.56 106 ALA B CA 1
ATOM 2218 C C . ALA B 1 106 ? 11.641 -14.289 -3.875 1 94.56 106 ALA B C 1
ATOM 2220 O O . ALA B 1 106 ? 12.391 -14.297 -2.895 1 94.56 106 ALA B O 1
ATOM 2221 N N . GLY B 1 107 ? 12 -14.516 -5.082 1 91.75 107 GLY B N 1
ATOM 2222 C CA . GLY B 1 107 ? 13.414 -14.711 -5.391 1 91.75 107 GLY B CA 1
ATOM 2223 C C . GLY B 1 107 ? 13.766 -14.359 -6.824 1 91.75 107 GLY B C 1
ATOM 2224 O O . GLY B 1 107 ? 12.883 -14.25 -7.676 1 91.75 107 GLY B O 1
ATOM 2225 N N . THR B 1 108 ? 15.094 -14.141 -6.949 1 89.94 108 THR B N 1
ATOM 2226 C CA . THR B 1 108 ? 15.586 -13.906 -8.305 1 89.94 108 THR B CA 1
ATOM 2227 C C . THR B 1 108 ? 15.461 -15.172 -9.148 1 89.94 108 THR B C 1
ATOM 2229 O O . THR B 1 108 ? 15.391 -16.281 -8.609 1 89.94 108 THR B O 1
ATOM 2232 N N . SER B 1 109 ? 15.375 -14.977 -10.414 1 88.62 109 SER B N 1
ATOM 2233 C CA . SER B 1 109 ? 15.195 -16.125 -11.297 1 88.62 109 SER B CA 1
ATOM 2234 C C . SER B 1 109 ? 16.125 -16.047 -12.508 1 88.62 109 SER B C 1
ATOM 2236 O O . SER B 1 109 ? 16.875 -15.086 -12.648 1 88.62 109 SER B O 1
ATOM 2238 N N . ASN B 1 110 ? 16.156 -17.156 -13.297 1 85.5 110 ASN B N 1
ATOM 2239 C CA . ASN B 1 110 ? 16.922 -17.188 -14.531 1 85.5 110 ASN B CA 1
ATOM 2240 C C . ASN B 1 110 ? 16.062 -16.859 -15.742 1 85.5 110 ASN B C 1
ATOM 2242 O O . ASN B 1 110 ? 16.438 -17.141 -16.875 1 85.5 110 ASN B O 1
ATOM 2246 N N . CYS B 1 111 ? 14.859 -16.25 -15.484 1 86.12 111 CYS B N 1
ATOM 2247 C CA . CYS B 1 111 ? 13.938 -16.031 -16.594 1 86.12 111 CYS B CA 1
ATOM 2248 C C . CYS B 1 111 ? 13.648 -14.555 -16.797 1 86.12 111 CYS B C 1
ATOM 2250 O O . CYS B 1 111 ? 13.641 -13.789 -15.828 1 86.12 111 CYS B O 1
ATOM 2252 N N . SER B 1 112 ? 13.438 -14.242 -18.062 1 84.81 112 SER B N 1
ATOM 2253 C CA . SER B 1 112 ? 13.133 -12.867 -18.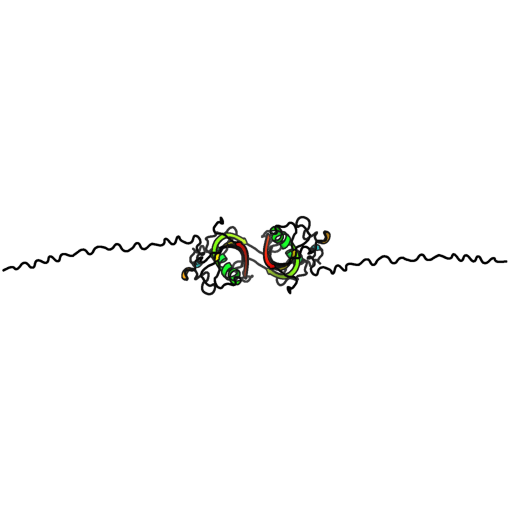422 1 84.81 112 SER B CA 1
ATOM 2254 C C . SER B 1 112 ? 11.641 -12.578 -18.328 1 84.81 112 SER B C 1
ATOM 2256 O O . SER B 1 112 ? 10.82 -13.422 -18.719 1 84.81 112 SER B O 1
ATOM 2258 N N . ARG B 1 113 ? 11.289 -11.383 -17.844 1 83.56 113 ARG B N 1
ATOM 2259 C CA . ARG B 1 113 ? 9.898 -10.969 -17.75 1 83.56 113 ARG B CA 1
ATOM 2260 C C . ARG B 1 113 ? 9.258 -10.852 -19.125 1 83.56 113 ARG B C 1
ATOM 2262 O O . ARG B 1 113 ? 8.031 -10.781 -19.25 1 83.56 113 ARG B O 1
ATOM 2269 N N . TYR B 1 114 ? 10.07 -10.844 -20.141 1 81.81 114 TYR B N 1
ATOM 2270 C CA . TYR B 1 114 ? 9.555 -10.727 -21.5 1 81.81 114 TYR B CA 1
ATOM 2271 C C . TYR B 1 114 ? 9.266 -12.102 -22.094 1 81.81 114 TYR B C 1
ATOM 2273 O O . TYR B 1 114 ? 8.57 -12.211 -23.109 1 81.81 114 TYR B O 1
ATOM 2281 N N . GLU B 1 115 ? 9.82 -13.141 -21.438 1 77.31 115 GLU B N 1
ATOM 2282 C CA . GLU B 1 115 ? 9.68 -14.477 -22 1 77.31 115 GLU B CA 1
ATOM 2283 C C . GLU B 1 115 ? 8.703 -15.32 -21.172 1 77.31 115 GLU B C 1
ATOM 2285 O O . GLU B 1 115 ? 8.094 -16.25 -21.703 1 77.31 115 GLU B O 1
ATOM 2290 N N . VAL B 1 116 ? 8.68 -15.008 -19.891 1 74.75 116 VAL B N 1
ATOM 2291 C CA . VAL B 1 116 ? 7.922 -15.867 -18.984 1 74.75 116 VAL B CA 1
ATOM 2292 C C . VAL B 1 116 ? 6.836 -15.055 -18.281 1 74.75 116 VAL B C 1
ATOM 2294 O O . VAL B 1 116 ? 7.039 -13.891 -17.953 1 74.75 116 VAL B O 1
ATOM 2297 N N . ASN B 1 117 ? 5.566 -15.586 -18.25 1 74.31 117 ASN B N 1
ATOM 2298 C CA . ASN B 1 117 ? 4.488 -15.016 -17.453 1 74.31 117 ASN B CA 1
ATOM 2299 C C . ASN B 1 117 ? 3.789 -16.078 -16.609 1 74.31 117 ASN B C 1
ATOM 2301 O O . ASN B 1 117 ? 4.242 -17.219 -16.547 1 74.31 117 ASN B O 1
ATOM 2305 N N . ALA B 1 118 ? 2.742 -15.68 -15.844 1 73.12 118 ALA B N 1
ATOM 2306 C CA . ALA B 1 118 ? 2.045 -16.531 -14.891 1 73.12 118 ALA B CA 1
ATOM 2307 C C . ALA B 1 118 ? 1.495 -17.781 -15.578 1 73.12 118 ALA B C 1
ATOM 2309 O O . ALA B 1 118 ? 1.262 -18.812 -14.93 1 73.12 118 ALA B O 1
ATOM 2310 N N . TYR B 1 119 ? 1.433 -17.734 -16.875 1 74.5 119 TYR B N 1
ATOM 2311 C CA . TYR B 1 119 ? 0.779 -18.828 -17.594 1 74.5 119 TYR B CA 1
ATOM 2312 C C . TYR B 1 119 ? 1.805 -19.703 -18.281 1 74.5 119 TYR B C 1
ATOM 2314 O O . TYR B 1 119 ? 1.512 -20.859 -18.625 1 74.5 119 TYR B O 1
ATOM 2322 N N . THR B 1 120 ? 3.064 -19.25 -18.422 1 74.75 120 THR B N 1
ATOM 2323 C CA . THR B 1 120 ? 4.02 -20 -19.234 1 74.75 120 THR B CA 1
ATOM 2324 C C . THR B 1 120 ? 5.258 -20.359 -18.422 1 74.75 120 THR B C 1
ATOM 2326 O O . THR B 1 120 ? 6.234 -20.875 -18.969 1 74.75 120 THR B O 1
ATOM 2329 N N . ILE B 1 121 ? 5.238 -20.078 -17.172 1 74.19 121 ILE B N 1
ATOM 2330 C CA . ILE B 1 121 ? 6.414 -20.188 -16.312 1 74.19 121 ILE B CA 1
ATOM 2331 C C . ILE B 1 121 ? 6.887 -21.641 -16.281 1 74.19 121 ILE B C 1
ATOM 2333 O O . ILE B 1 121 ? 8.094 -21.922 -16.328 1 74.19 121 ILE B O 1
ATOM 2337 N N . GLN B 1 122 ? 6 -22.562 -16.25 1 69.69 122 GLN B N 1
ATOM 2338 C CA . GLN B 1 122 ? 6.395 -23.969 -16.125 1 69.69 122 GLN B CA 1
ATOM 2339 C C . GLN B 1 122 ? 6.988 -24.484 -17.438 1 69.69 122 GLN B C 1
ATOM 2341 O O . GLN B 1 122 ? 7.816 -25.391 -17.422 1 69.69 122 GLN B O 1
ATOM 2346 N N . GLU B 1 123 ? 6.617 -23.859 -18.453 1 73.25 123 GLU B N 1
ATOM 2347 C CA . GLU B 1 123 ? 7.066 -24.344 -19.766 1 73.25 123 GLU B CA 1
ATOM 2348 C C . GLU B 1 123 ? 8.508 -23.922 -20.031 1 73.25 123 GLU B C 1
ATOM 2350 O O . GLU B 1 123 ? 9.203 -24.562 -20.844 1 73.25 123 GLU B O 1
ATOM 2355 N N . ARG B 1 124 ? 9.039 -22.938 -19.344 1 74.44 124 ARG B N 1
ATOM 2356 C CA . ARG B 1 124 ? 10.352 -22.406 -19.672 1 74.44 124 ARG B CA 1
ATOM 2357 C C . ARG B 1 124 ? 11.383 -22.75 -18.609 1 74.44 124 ARG B C 1
ATOM 2359 O O . ARG B 1 124 ? 12.492 -22.219 -18.609 1 74.44 124 ARG B O 1
ATOM 2366 N N . ASN B 1 125 ? 11.203 -23.734 -17.812 1 77.44 125 ASN B N 1
ATOM 2367 C CA . ASN B 1 125 ? 12.117 -24.156 -16.75 1 77.44 125 ASN B CA 1
ATOM 2368 C C . ASN B 1 125 ? 12.609 -22.969 -15.938 1 77.44 125 ASN B C 1
ATOM 2370 O O . ASN B 1 125 ? 13.812 -22.828 -15.703 1 77.44 125 ASN B O 1
ATOM 2374 N N . CYS B 1 126 ? 11.758 -22.062 -15.719 1 82.88 126 CYS B N 1
ATOM 2375 C CA . CYS B 1 126 ? 12.094 -20.938 -14.852 1 82.88 126 CYS B CA 1
ATOM 2376 C C . CYS B 1 126 ? 12.305 -21.391 -13.414 1 82.88 126 CYS B C 1
ATOM 2378 O O . CYS B 1 126 ? 11.406 -21.984 -12.812 1 82.88 126 CYS B O 1
ATOM 2380 N N . VAL B 1 127 ? 13.57 -21.234 -12.922 1 83.44 127 VAL B N 1
ATOM 2381 C CA . VAL B 1 127 ? 13.891 -21.672 -11.57 1 83.44 127 VAL B CA 1
ATOM 2382 C C . VAL B 1 127 ? 14.469 -20.5 -10.773 1 83.44 127 VAL B C 1
ATOM 2384 O O . VAL B 1 127 ? 14.914 -19.5 -11.352 1 83.44 127 VAL B O 1
ATOM 2387 N N . HIS B 1 128 ? 14.234 -20.641 -9.461 1 85.44 128 HIS B N 1
ATOM 2388 C CA . HIS B 1 128 ? 14.93 -19.719 -8.57 1 85.44 128 HIS B CA 1
ATOM 2389 C C . HIS B 1 128 ? 16.438 -19.906 -8.664 1 85.44 128 HIS B C 1
ATOM 2391 O O . HIS B 1 128 ? 16.953 -21 -8.461 1 85.44 128 HIS B O 1
ATOM 2397 N N . PHE B 1 129 ? 17.188 -19.156 -9.398 1 73.38 129 PHE B N 1
ATOM 2398 C CA . PHE B 1 129 ? 18.578 -19.422 -9.688 1 73.38 129 PHE B CA 1
ATOM 2399 C C . PHE B 1 129 ? 19.469 -18.359 -9.062 1 73.38 129 PHE B C 1
ATOM 2401 O O . PHE B 1 129 ? 20.391 -18.672 -8.305 1 73.38 129 PHE B O 1
ATOM 2408 N N . ASN B 1 130 ? 19.922 -17.141 -9.57 1 56.5 130 ASN B N 1
ATOM 2409 C CA . ASN B 1 130 ? 21.141 -16.328 -9.602 1 56.5 130 ASN B CA 1
ATOM 2410 C C . ASN B 1 130 ? 21.562 -15.906 -8.195 1 56.5 130 ASN B C 1
ATOM 2412 O O . ASN B 1 130 ? 21.047 -14.922 -7.656 1 56.5 130 ASN B O 1
ATOM 2416 N N . GLY B 1 131 ? 22.859 -16.578 -7.445 1 60.59 131 GLY B N 1
ATOM 2417 C CA . GLY B 1 131 ? 23.281 -15.977 -6.195 1 60.59 131 GLY B CA 1
ATOM 2418 C C . GLY B 1 131 ? 22.125 -15.453 -5.359 1 60.59 131 GLY B C 1
ATOM 2419 O O . GLY B 1 131 ? 21.828 -14.258 -5.387 1 60.59 131 GLY B O 1
ATOM 2420 N N . PRO B 1 132 ? 21.219 -16.562 -4.938 1 63.75 132 PRO B N 1
ATOM 2421 C CA . PRO B 1 132 ? 19.766 -16.391 -4.805 1 63.75 132 PRO B CA 1
ATOM 2422 C C . PRO B 1 132 ? 19.375 -15.312 -3.793 1 63.75 132 PRO B C 1
ATOM 2424 O O . PRO B 1 132 ? 19.781 -15.383 -2.629 1 63.75 132 PRO B O 1
ATOM 2427 N N . LYS B 1 133 ? 19.141 -14.242 -4.371 1 86.56 133 LYS B N 1
ATOM 2428 C CA . LYS B 1 133 ? 18.531 -13.305 -3.434 1 86.56 133 LYS B CA 1
ATOM 2429 C C . LYS B 1 133 ? 17.062 -13.641 -3.199 1 86.56 133 LYS B C 1
ATOM 2431 O O . LYS B 1 133 ? 16.391 -14.164 -4.09 1 86.56 133 LYS B O 1
ATOM 2436 N N . ARG B 1 134 ? 16.766 -13.633 -2.053 1 92 134 ARG B N 1
ATOM 2437 C CA . ARG B 1 134 ? 15.359 -13.789 -1.665 1 92 134 ARG B CA 1
ATOM 2438 C C . ARG B 1 134 ? 14.891 -12.609 -0.824 1 92 134 ARG B C 1
ATOM 2440 O O . ARG B 1 134 ? 15.68 -11.992 -0.11 1 92 134 ARG B O 1
ATOM 2447 N N . ALA B 1 135 ? 13.648 -12.367 -0.973 1 93.31 135 ALA B N 1
ATOM 2448 C CA . ALA B 1 135 ? 13.055 -11.281 -0.199 1 93.31 135 ALA B CA 1
ATOM 2449 C C . ALA B 1 135 ? 11.57 -11.531 0.05 1 93.31 135 ALA B C 1
ATOM 2451 O O . ALA B 1 135 ? 10.93 -12.297 -0.683 1 93.31 135 ALA B O 1
ATOM 2452 N N . ILE B 1 136 ? 11.141 -10.977 1.109 1 94.69 136 ILE B N 1
ATOM 2453 C CA . ILE B 1 136 ? 9.703 -10.984 1.386 1 94.69 136 ILE B CA 1
ATOM 2454 C C . ILE B 1 136 ? 9.078 -9.68 0.914 1 94.69 136 ILE B C 1
ATOM 2456 O O . ILE B 1 136 ? 9.578 -8.594 1.227 1 94.69 136 ILE B O 1
ATOM 2460 N N . PHE B 1 137 ? 8.031 -9.812 0.104 1 94.25 137 PHE B N 1
ATOM 2461 C CA . PHE B 1 137 ? 7.254 -8.656 -0.334 1 94.25 137 PHE B CA 1
ATOM 2462 C C . PHE B 1 137 ? 5.895 -8.625 0.349 1 94.25 137 PHE B C 1
ATOM 2464 O O . PHE B 1 137 ? 5.254 -9.672 0.508 1 94.25 137 PHE B O 1
ATOM 2471 N N . ASN B 1 138 ? 5.488 -7.445 0.808 1 92.44 138 ASN B N 1
ATOM 2472 C CA . ASN B 1 138 ? 4.094 -7.18 1.149 1 92.44 138 ASN B CA 1
ATOM 2473 C C . ASN B 1 138 ? 3.316 -6.645 -0.05 1 92.44 138 ASN B C 1
ATOM 2475 O O . ASN B 1 138 ? 3.766 -5.715 -0.723 1 92.44 138 ASN B O 1
ATOM 2479 N N . ILE B 1 139 ? 2.215 -7.305 -0.337 1 94.25 139 ILE B N 1
ATOM 2480 C CA . ILE B 1 139 ? 1.437 -6.969 -1.525 1 94.25 139 ILE B CA 1
ATOM 2481 C C . ILE B 1 139 ? 0.003 -6.629 -1.124 1 94.25 139 ILE B C 1
ATOM 2483 O O . ILE B 1 139 ? -0.629 -7.367 -0.367 1 94.25 139 ILE B O 1
ATOM 2487 N N . MET B 1 140 ? -0.466 -5.52 -1.546 1 89.94 140 MET B N 1
ATOM 2488 C CA . MET B 1 140 ? -1.868 -5.133 -1.408 1 89.94 140 MET B CA 1
ATOM 2489 C C . MET B 1 140 ? -2.553 -5.074 -2.77 1 89.94 140 MET B C 1
ATOM 2491 O O . MET B 1 140 ? -2.066 -4.406 -3.686 1 89.94 140 MET B O 1
ATOM 2495 N N . ILE B 1 141 ? -3.613 -5.84 -2.875 1 92.06 141 ILE B N 1
ATOM 2496 C CA . ILE B 1 141 ? -4.391 -5.859 -4.109 1 92.06 141 ILE B CA 1
ATOM 2497 C C . ILE B 1 141 ? -5.848 -5.52 -3.811 1 92.06 141 ILE B C 1
ATOM 2499 O O . ILE B 1 141 ? -6.457 -6.109 -2.916 1 92.06 141 ILE B O 1
ATOM 2503 N N . THR B 1 142 ? -6.371 -4.574 -4.422 1 87.12 142 THR B N 1
ATOM 2504 C CA . THR B 1 142 ? -7.805 -4.316 -4.398 1 87.12 142 THR B CA 1
ATOM 2505 C C . THR B 1 142 ? -8.422 -4.574 -5.773 1 87.12 142 THR B C 1
ATOM 2507 O O . THR B 1 142 ? -7.938 -4.062 -6.781 1 87.12 142 THR B O 1
ATOM 2510 N N . GLU B 1 143 ? -9.32 -5.445 -5.734 1 86.5 143 GLU B N 1
ATOM 2511 C CA . GLU B 1 143 ? -9.969 -5.758 -7.008 1 86.5 143 GLU B CA 1
ATOM 2512 C C . GLU B 1 143 ? -11.484 -5.738 -6.875 1 86.5 143 GLU B C 1
ATOM 2514 O O . GLU B 1 143 ? -12.031 -6.098 -5.828 1 86.5 143 GLU B O 1
ATOM 2519 N N . ARG B 1 144 ? -12.039 -5.215 -7.953 1 78.5 144 ARG B N 1
ATOM 2520 C CA . ARG B 1 144 ? -13.484 -5.305 -8.094 1 78.5 144 ARG B CA 1
ATOM 2521 C C . ARG B 1 144 ? -13.867 -6.02 -9.383 1 78.5 144 ARG B C 1
ATOM 2523 O O . ARG B 1 144 ? -13.219 -5.844 -10.414 1 78.5 144 ARG B O 1
ATOM 2530 N N . SER B 1 145 ? -14.727 -6.973 -9.117 1 61.22 145 SER B N 1
ATOM 2531 C CA . SER B 1 145 ? -15.344 -7.582 -10.289 1 61.22 145 SER B CA 1
ATOM 2532 C C . SER B 1 145 ? -16.812 -7.188 -10.414 1 61.22 145 SER B C 1
ATOM 2534 O O . SER B 1 145 ? -17.484 -6.938 -9.406 1 61.22 145 SER B O 1
ATOM 2536 N N . SER B 1 146 ? -17.203 -6.738 -11.562 1 58.81 146 SER B N 1
ATOM 2537 C CA . SER B 1 146 ? -18.594 -6.414 -11.914 1 58.81 146 SER B CA 1
ATOM 2538 C C . SER B 1 146 ? -19.562 -7.348 -11.219 1 58.81 146 SER B C 1
ATOM 2540 O O . SER B 1 146 ? -20.734 -7.008 -11.039 1 58.81 146 SER B O 1
ATOM 2542 N N . THR B 1 147 ? -19.047 -8.422 -10.82 1 58.06 147 THR B N 1
ATOM 2543 C CA . THR B 1 147 ? -19.969 -9.336 -10.164 1 58.06 147 THR B CA 1
ATOM 2544 C C . THR B 1 147 ? -20.484 -8.742 -8.852 1 58.06 147 THR B C 1
ATOM 2546 O O . THR B 1 147 ? -21.578 -9.062 -8.406 1 58.06 147 THR B O 1
ATOM 2549 N N . TRP B 1 148 ? -19.719 -7.828 -8.297 1 59.31 148 TRP B N 1
ATOM 2550 C CA . TRP B 1 148 ? -20.109 -7.289 -7 1 59.31 148 TRP B CA 1
ATOM 2551 C C . TRP B 1 148 ? -21.062 -6.117 -7.164 1 59.31 148 TRP B C 1
ATOM 2553 O O . TRP B 1 148 ? -22.047 -6.004 -6.43 1 59.31 148 TRP B O 1
ATOM 2563 N N . ASN B 1 149 ? -20.688 -5.25 -8.039 1 60.62 149 ASN B N 1
ATOM 2564 C CA . ASN B 1 149 ? -21.484 -4.074 -8.336 1 60.62 149 ASN B CA 1
ATOM 2565 C C . ASN B 1 149 ? -21.484 -3.75 -9.828 1 60.62 149 ASN B C 1
ATOM 2567 O O . ASN B 1 149 ? -20.5 -3.238 -10.352 1 60.62 149 ASN B O 1
ATOM 2571 N N . PRO B 1 150 ? -22.562 -4.27 -10.438 1 63.03 150 PRO B N 1
ATOM 2572 C CA . PRO B 1 150 ? -22.609 -4.125 -11.898 1 63.03 150 PRO B CA 1
ATOM 2573 C C . PRO B 1 150 ? -22.422 -2.678 -12.352 1 63.03 150 PRO B C 1
ATOM 2575 O O . PRO B 1 150 ? -22.156 -2.426 -13.531 1 63.03 150 PRO B O 1
ATOM 2578 N N . PHE B 1 151 ? -22.516 -1.758 -11.453 1 67.25 151 PHE B N 1
ATOM 2579 C CA . PHE B 1 151 ? -22.469 -0.357 -11.859 1 67.25 151 PHE B CA 1
ATOM 2580 C C . PHE B 1 151 ? -21.047 0.184 -11.766 1 67.25 151 PHE B C 1
ATOM 2582 O O . PHE B 1 151 ? -20.797 1.33 -12.141 1 67.25 151 PHE B O 1
ATOM 2589 N N . VAL B 1 152 ? -20.234 -0.569 -11.18 1 63.94 152 VAL B N 1
ATOM 2590 C CA . VAL B 1 152 ? -18.828 -0.151 -11.07 1 63.94 152 VAL B CA 1
ATOM 2591 C C . VAL B 1 152 ? -17.969 -1 -12 1 63.94 152 VAL B C 1
ATOM 2593 O O . VAL B 1 152 ? -17.984 -2.23 -11.914 1 63.94 152 VAL B O 1
ATOM 2596 N N . PRO B 1 153 ? -17.375 -0.309 -12.93 1 71.12 153 PRO B N 1
ATOM 2597 C CA . PRO B 1 153 ? -16.484 -1.068 -13.82 1 71.12 153 PRO B CA 1
ATOM 2598 C C . PRO B 1 153 ? -15.375 -1.797 -13.062 1 71.12 153 PRO B C 1
ATOM 2600 O O . PRO B 1 153 ? -14.992 -1.381 -11.961 1 71.12 153 PRO B O 1
ATOM 2603 N N . ASP B 1 154 ? -14.961 -2.898 -13.695 1 75.5 154 ASP B N 1
ATOM 2604 C CA . ASP B 1 154 ? -13.867 -3.654 -13.086 1 75.5 154 ASP B CA 1
ATOM 2605 C C . ASP B 1 154 ? -12.609 -2.795 -12.945 1 75.5 154 ASP B C 1
ATOM 2607 O O . ASP B 1 154 ? -12.312 -1.981 -13.82 1 75.5 154 ASP B O 1
ATOM 2611 N N . TRP B 1 155 ? -12.062 -2.799 -11.82 1 77.19 155 TRP B N 1
ATOM 2612 C CA . TRP B 1 155 ? -10.812 -2.092 -11.594 1 77.19 155 TRP B CA 1
ATOM 2613 C C . TRP B 1 155 ? -9.922 -2.854 -10.617 1 77.19 155 TRP B C 1
ATOM 2615 O O . TRP B 1 155 ? -10.383 -3.764 -9.93 1 77.19 155 TRP B O 1
ATOM 2625 N N . GLU B 1 156 ? -8.688 -2.631 -10.805 1 85.75 156 GLU B N 1
ATOM 2626 C CA . GLU B 1 156 ? -7.746 -3.217 -9.852 1 85.75 156 GLU B CA 1
ATOM 2627 C C . GLU B 1 156 ? -6.617 -2.246 -9.523 1 85.75 156 GLU B C 1
ATOM 2629 O O . GLU B 1 156 ? -6.219 -1.439 -10.367 1 85.75 156 GLU B O 1
ATOM 2634 N N . ARG B 1 157 ? -6.215 -2.201 -8.336 1 83.56 157 ARG B N 1
ATOM 2635 C CA . ARG B 1 157 ? -5.039 -1.466 -7.879 1 83.56 157 ARG B CA 1
ATOM 2636 C C . ARG B 1 157 ? -4.082 -2.379 -7.117 1 83.56 157 ARG B C 1
ATOM 2638 O O . ARG B 1 157 ? -4.512 -3.162 -6.266 1 83.56 157 ARG B O 1
ATOM 2645 N N . ILE B 1 158 ? -2.83 -2.301 -7.504 1 89.25 158 ILE B N 1
ATOM 2646 C CA . ILE B 1 158 ? -1.825 -3.174 -6.91 1 89.25 158 ILE B CA 1
ATOM 2647 C C . ILE B 1 158 ? -0.678 -2.336 -6.352 1 89.25 158 ILE B C 1
ATOM 2649 O O . ILE B 1 158 ? -0.17 -1.439 -7.027 1 89.25 158 ILE B O 1
ATOM 2653 N N . TYR B 1 159 ? -0.406 -2.631 -5.137 1 83.69 159 TYR B N 1
ATOM 2654 C CA . TYR B 1 159 ? 0.747 -2.037 -4.465 1 83.69 159 TYR B CA 1
ATOM 2655 C C . TYR B 1 159 ? 1.614 -3.109 -3.818 1 83.69 159 TYR B C 1
ATOM 2657 O O . TYR B 1 159 ? 1.099 -4.047 -3.203 1 83.69 159 TYR B O 1
ATOM 2665 N N . SER B 1 160 ? 2.9 -2.928 -3.973 1 90.12 160 SER B N 1
ATOM 2666 C CA . SER B 1 160 ? 3.811 -3.852 -3.303 1 90.12 160 SER B CA 1
ATOM 2667 C C . SER B 1 160 ? 4.988 -3.111 -2.678 1 90.12 160 SER B C 1
ATOM 2669 O O . SER B 1 160 ? 5.363 -2.029 -3.135 1 90.12 160 SER B O 1
ATOM 2671 N N . LYS B 1 161 ? 5.492 -3.607 -1.608 1 84.88 161 LYS B N 1
ATOM 2672 C CA . LYS B 1 161 ? 6.684 -3.059 -0.965 1 84.88 161 LYS B CA 1
ATOM 2673 C C . LYS B 1 161 ? 7.605 -4.172 -0.476 1 84.88 161 LYS B C 1
ATOM 2675 O O . LYS B 1 161 ? 7.141 -5.246 -0.094 1 84.88 161 LYS B O 1
ATOM 2680 N N . LEU B 1 162 ? 8.883 -3.848 -0.578 1 88.19 162 LEU B N 1
ATOM 2681 C CA . LEU B 1 162 ? 9.859 -4.758 0.002 1 88.19 162 LEU B CA 1
ATOM 2682 C C . LEU B 1 162 ? 9.797 -4.727 1.525 1 88.19 162 LEU B C 1
ATOM 2684 O O . LEU B 1 162 ? 9.906 -3.658 2.133 1 88.19 162 LEU B O 1
ATOM 2688 N N . ASP B 1 163 ? 9.516 -5.867 2.041 1 87.75 163 ASP B N 1
ATOM 2689 C CA . ASP B 1 163 ? 9.539 -5.961 3.498 1 87.75 163 ASP B CA 1
ATOM 2690 C C . ASP B 1 163 ? 10.969 -6.117 4.016 1 87.75 163 ASP B C 1
ATOM 2692 O O . ASP B 1 163 ? 11.43 -5.316 4.832 1 87.75 163 ASP B O 1
ATOM 2696 N N . ARG B 1 164 ? 11.602 -7.188 3.455 1 88.75 164 ARG B N 1
ATOM 2697 C CA . ARG B 1 164 ? 12.992 -7.422 3.832 1 88.75 164 ARG B CA 1
ATOM 2698 C C . ARG B 1 164 ? 13.656 -8.43 2.9 1 88.75 164 ARG B C 1
ATOM 2700 O O . ARG B 1 164 ? 12.969 -9.25 2.283 1 88.75 164 ARG B O 1
ATOM 2707 N N . GLU B 1 165 ? 14.938 -8.375 2.939 1 90.44 165 GLU B N 1
ATOM 2708 C CA . GLU B 1 165 ? 15.695 -9.422 2.26 1 90.44 165 GLU B CA 1
ATOM 2709 C C . GLU B 1 165 ? 15.836 -10.664 3.141 1 90.44 165 GLU B C 1
ATOM 2711 O O . GLU B 1 165 ? 15.844 -10.562 4.371 1 90.44 165 GLU B O 1
ATOM 2716 N N . VAL B 1 166 ? 15.812 -11.789 2.473 1 89.25 166 VAL B N 1
ATOM 2717 C CA . VAL B 1 166 ? 15.867 -13.047 3.205 1 89.25 166 VAL B CA 1
ATOM 2718 C C . VAL B 1 166 ? 17.203 -13.742 2.939 1 89.25 166 VAL B C 1
ATOM 2720 O O . VAL B 1 166 ? 17.609 -13.906 1.784 1 89.25 166 VAL B O 1
ATOM 2723 N N . SER B 1 167 ? 17.828 -14.023 4.039 1 82.94 167 SER B N 1
ATOM 2724 C CA . SER B 1 167 ? 19.078 -14.781 3.936 1 82.94 167 SER B CA 1
ATOM 2725 C C . SER B 1 167 ? 18.828 -16.281 4.051 1 82.94 167 SER B C 1
ATOM 2727 O O . SER B 1 167 ? 17.734 -16.703 4.453 1 82.94 167 SER B O 1
ATOM 2729 N N . ASP B 1 168 ? 19.734 -17.094 3.6 1 75.56 168 ASP B N 1
ATOM 2730 C CA . ASP B 1 168 ? 19.609 -18.547 3.602 1 75.56 168 ASP B CA 1
ATOM 2731 C C . ASP B 1 168 ? 19.312 -19.078 5.004 1 75.56 168 ASP B C 1
ATOM 2733 O O . ASP B 1 168 ? 18.656 -20.109 5.156 1 75.56 168 ASP B O 1
ATOM 2737 N N . ASN B 1 169 ? 19.688 -18.328 5.996 1 72.56 169 ASN B N 1
ATOM 2738 C CA . ASN B 1 169 ? 19.531 -18.781 7.375 1 72.56 169 ASN B CA 1
ATOM 2739 C C . ASN B 1 169 ? 18.25 -18.25 8 1 72.56 169 ASN B C 1
ATOM 2741 O O . ASN B 1 169 ? 17.969 -18.516 9.172 1 72.56 169 ASN B O 1
ATOM 2745 N N . ASP B 1 170 ? 17.531 -17.594 7.207 1 75.38 170 ASP B N 1
ATOM 2746 C CA . ASP B 1 170 ? 16.328 -16.984 7.785 1 75.38 170 ASP B CA 1
ATOM 2747 C C . ASP B 1 170 ? 15.219 -18.031 7.965 1 75.38 170 ASP B C 1
ATOM 2749 O O . ASP B 1 170 ? 15.031 -18.891 7.105 1 75.38 170 ASP B O 1
ATOM 2753 N N . ASP B 1 171 ? 14.625 -18.078 9.156 1 69.62 171 ASP B N 1
ATOM 2754 C CA . ASP B 1 171 ? 13.453 -18.906 9.414 1 69.62 171 ASP B CA 1
ATOM 2755 C C . ASP B 1 171 ? 12.188 -18.25 8.875 1 69.62 171 ASP B C 1
ATOM 2757 O O . ASP B 1 171 ? 11.859 -17.125 9.234 1 69.62 171 ASP B O 1
ATOM 2761 N N . LEU B 1 172 ? 11.672 -18.75 7.723 1 67.69 172 LEU B N 1
ATOM 2762 C CA . LEU B 1 172 ? 10.477 -18.156 7.121 1 67.69 172 LEU B CA 1
ATOM 2763 C C . LEU B 1 172 ? 9.219 -18.828 7.648 1 67.69 172 LEU B C 1
ATOM 2765 O O . LEU B 1 172 ? 9.211 -20.047 7.895 1 67.69 172 LEU B O 1
#

Organism: Caenorhabditis japonica (NCBI:txid281687)

Nearest PDB structures (foldseek):
  3sva-assembly1_A  TM=4.365E-01  e=1.353E-03  Homo sapiens
  3s67-assembly1_A-2  TM=4.428E-01  e=3.368E-03  Homo sapiens
  4zm8-assembly2_C  TM=4.489E-01  e=1.662E-02  Ixodes scapularis
  1tij-assembly1_B  TM=3.616E-01  e=3.565E-03  Homo sapiens
  8r29-assembly1_A  TM=3.462E-01  e=1.863E-02  Amblyomma maculatum

Foldseek 3Di:
DPPDCPVPPPPDPPPPPDPPPPPPPPPVPDPFDFQDDLVVFDCPVDPADAFKDDFNHSNNRVVQVCCQVVPVQVPDPDPDGDTDGTDPIDGDDDADFDKDKDKDKDKDWPDDPVPDDPVCCVVVPIDRDDPIKIFIKIKIKGWDDCVGPVVDHTDMDIDMDTPTIDDPPDDD/DPPPPPPPPPPPDPPPPDPPPPPPVPPVPDPFDFQDDLVVFDCPVDPADAFKDDFNHSNNRVVQVCCQVVPVQVPDPDPDGDTDGTDPIDGDDDADFDKDKDKDKDWDWPDDPVPDDPVCCVVPPIDQDDVIKIFIKIKIKGWDDCVGPVVDDTDMDIDMDTPTIDDPPDDD

Solvent-accessible surface area (backbone atoms only — not comparable to full-atom values): 20240 Å² total; per-residue (Å²): 137,86,81,80,83,74,85,75,78,80,78,80,76,74,82,77,74,74,74,77,80,73,74,70,72,72,69,69,72,66,95,56,50,52,52,70,34,37,84,79,38,70,82,83,79,60,86,73,60,70,42,76,48,57,49,85,34,31,55,43,37,44,54,50,42,49,43,36,64,72,42,56,47,69,71,46,86,60,64,53,22,62,39,55,38,42,53,75,42,33,34,20,38,77,42,61,36,36,38,33,47,34,35,32,37,29,26,35,29,75,34,39,59,89,79,40,48,58,85,42,34,75,79,65,70,51,38,59,34,89,91,61,51,28,29,35,33,41,36,39,38,38,43,25,54,42,85,78,40,78,87,43,76,66,46,72,49,72,46,74,42,82,70,44,78,46,55,95,82,56,89,127,135,84,77,78,81,79,76,79,75,81,75,77,78,71,80,79,72,72,72,75,79,72,74,69,72,73,71,69,74,66,95,55,51,50,53,70,33,36,85,78,38,71,81,83,78,61,86,73,62,71,42,76,50,58,50,86,34,33,54,44,38,42,56,49,43,47,42,38,66,73,41,56,46,68,70,45,86,59,63,53,22,64,38,56,38,43,54,74,42,35,36,21,38,79,41,62,37,37,38,34,46,33,34,32,36,29,26,32,26,76,32,37,59,88,79,38,48,57,85,42,34,77,80,64,71,50,40,60,47,59,90,65,45,29,29,35,34,41,34,38,37,36,42,26,54,41,86,78,40,78,85,45,74,66,47,72,50,74,47,72,44,82,70,44,77,44,57,95,83,54,88,128

Radius of gyration: 34.84 Å; Cα contacts (8 Å, |Δi|>4): 633; chains: 2; bounding box: 56×189×83 Å

Sequence (344 aa):
MVIPLSNRFLMRGSPVVNPPLRSVISVQPLPYQVLPKTESLPDDGETWHEGPLNTESRLAARLTWKAFEADINQRIENEMMWVPLRVLSGDGQVVSGVLYDLKVLAGTSNCSRYEVNAYTIQERNCVHFNGPKRAIFNIMITERSSTWNPFVPDWERIYSKLDREVSDNDDLMVIPLSNRFLMRGSPVVNPPLRSVISVQPLPYQVLPKTESLPDDGETWHEGPLNTESRLAARLTWKAFEADINQRIENEMMWVPLRVLSGDGQVVSGVLYDLKVLAGTSNCSRYEVNAYTIQERNCVHFNGPKRAIFNIMITERSSTWNPFVPDWERIYSKLDREVSDNDDL

pLDDT: mean 76.01, std 22.15, range [23.05, 97.56]

Secondary structure (DSSP, 8-state):
------------------------------S-PPPPPGGGS-----S--SEE--TTSHHHHHHHHHHIIIIIHHH--SSEEEEEEEEEEEEEEEEEEEEEEEEEEEEEEEEETTT--TTTGGGGT--B-SS--EEEEEEEEEEE-TTT-TTS--EEEEEEEEEEEE-TT---/------------------------------S-PPPPPGGGS--------SEE--TTSHHHHHHHHHHIIIIIHHH--SSEEEEEEEEEEEEEEEEEEEEEEEEEEEEEEEEETTT--TTTGGGGT--B-STT-EEEEEEEEEEE-TTT-TTS--EEEEEEEEEEEE-TT---

InterPro domains:
  IPR000010 Cystatin domain [cd00042] (66-117)
  IPR046350 Cystatin superfamily [SSF54403] (60-144)